Protein AF-A0A0F9A5J7-F1 (afdb_monomer_lite)

Radius of gyration: 27.57 Å; chains: 1; bounding box: 55×60×83 Å

Structure (mmCIF, N/CA/C/O backbone):
data_AF-A0A0F9A5J7-F1
#
_entry.id   AF-A0A0F9A5J7-F1
#
loop_
_atom_site.group_PDB
_atom_site.id
_atom_site.type_symbol
_atom_site.label_atom_id
_atom_site.label_alt_id
_atom_site.label_comp_id
_atom_site.label_asym_id
_atom_site.label_entity_id
_atom_site.label_seq_id
_atom_site.pdbx_PDB_ins_code
_atom_site.Cartn_x
_atom_site.Cartn_y
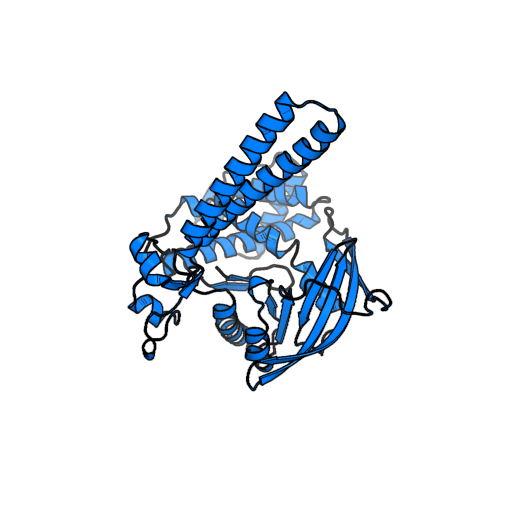_atom_site.Cartn_z
_atom_site.occupancy
_atom_site.B_iso_or_equiv
_atom_site.auth_seq_id
_atom_site.auth_comp_id
_atom_site.auth_asym_id
_atom_site.auth_atom_id
_atom_site.pdbx_PDB_model_num
ATOM 1 N N . TYR A 1 1 ? -6.140 -2.558 -7.320 1.00 68.31 1 TYR A N 1
ATOM 2 C CA . TYR A 1 1 ? -4.891 -2.925 -8.020 1.00 68.31 1 TYR A CA 1
ATOM 3 C C . TYR A 1 1 ? -3.805 -3.182 -7.013 1.00 68.31 1 TYR A C 1
ATOM 5 O O . TYR A 1 1 ? -3.732 -2.460 -6.021 1.00 68.31 1 TYR A O 1
ATOM 13 N N . PHE A 1 2 ? -2.961 -4.159 -7.308 1.00 75.31 2 PHE A N 1
ATOM 14 C CA . PHE A 1 2 ? -1.675 -4.328 -6.652 1.00 75.31 2 PHE A CA 1
ATOM 15 C C . PHE A 1 2 ? -0.592 -4.165 -7.705 1.00 75.31 2 PHE A C 1
ATOM 17 O O . PHE A 1 2 ? -0.598 -4.874 -8.706 1.00 75.31 2 PHE A O 1
ATOM 24 N N . PHE A 1 3 ? 0.292 -3.197 -7.479 1.00 78.38 3 PHE A N 1
ATOM 25 C CA . PHE A 1 3 ? 1.523 -3.038 -8.239 1.00 78.38 3 PHE A CA 1
ATOM 26 C C . PHE A 1 3 ? 2.662 -3.536 -7.367 1.00 78.38 3 PHE A C 1
ATOM 28 O O . PHE A 1 3 ? 2.851 -3.052 -6.247 1.00 78.38 3 PHE A O 1
ATOM 35 N N . VAL A 1 4 ? 3.402 -4.500 -7.888 1.00 84.62 4 VAL A N 1
ATOM 36 C CA . VAL A 1 4 ? 4.649 -4.972 -7.307 1.00 84.62 4 VAL A CA 1
ATOM 37 C C . VAL A 1 4 ? 5.762 -4.210 -7.990 1.00 84.62 4 VAL A C 1
ATOM 39 O O . VAL A 1 4 ? 5.764 -4.073 -9.213 1.00 84.62 4 VAL A O 1
ATOM 42 N N . HIS A 1 5 ? 6.695 -3.712 -7.193 1.00 83.75 5 HIS A N 1
ATOM 43 C CA . HIS A 1 5 ? 7.864 -3.025 -7.706 1.00 83.75 5 HIS A CA 1
ATOM 44 C C . HIS A 1 5 ? 9.117 -3.726 -7.220 1.00 83.75 5 HIS A C 1
ATOM 46 O O . HIS A 1 5 ? 9.119 -4.309 -6.135 1.00 83.75 5 HIS A O 1
ATOM 52 N N . ASP A 1 6 ? 10.178 -3.601 -7.998 1.00 84.50 6 ASP A N 1
ATOM 53 C CA . ASP A 1 6 ? 11.511 -3.966 -7.566 1.00 84.50 6 ASP A CA 1
ATOM 54 C C . ASP A 1 6 ? 12.064 -2.973 -6.519 1.00 84.50 6 ASP A C 1
ATOM 56 O O . ASP A 1 6 ? 11.418 -2.003 -6.092 1.00 84.50 6 ASP A O 1
ATOM 60 N N . ARG A 1 7 ? 13.320 -3.204 -6.128 1.00 78.56 7 ARG A N 1
ATOM 61 C CA . ARG A 1 7 ? 14.079 -2.362 -5.192 1.00 78.56 7 ARG A CA 1
ATOM 62 C C . ARG A 1 7 ? 14.285 -0.913 -5.657 1.00 78.56 7 ARG A C 1
ATOM 64 O O . ARG A 1 7 ? 14.515 -0.048 -4.816 1.00 78.56 7 ARG A O 1
ATOM 71 N N . ASN A 1 8 ? 14.201 -0.653 -6.960 1.00 75.12 8 ASN A N 1
ATOM 72 C CA . ASN A 1 8 ? 14.363 0.666 -7.571 1.00 75.12 8 ASN A CA 1
ATOM 73 C C . ASN A 1 8 ? 13.013 1.382 -7.750 1.00 75.12 8 ASN A C 1
ATOM 75 O O . ASN A 1 8 ? 12.951 2.499 -8.264 1.00 75.12 8 ASN A O 1
ATOM 79 N N . GLY A 1 9 ? 11.910 0.755 -7.326 1.00 74.75 9 GLY A N 1
ATOM 80 C CA . GLY A 1 9 ? 10.570 1.282 -7.544 1.00 74.75 9 GLY A CA 1
ATOM 81 C C . GLY A 1 9 ? 10.146 1.199 -9.009 1.00 74.75 9 GLY A C 1
ATOM 82 O O . GLY A 1 9 ? 9.300 1.991 -9.430 1.00 74.75 9 GLY A O 1
ATOM 83 N N . LEU A 1 10 ? 10.750 0.310 -9.805 1.00 77.06 10 LEU A N 1
ATOM 84 C CA . LEU A 1 10 ? 10.249 -0.062 -11.120 1.00 77.06 10 LEU A CA 1
ATOM 85 C C . LEU A 1 10 ? 9.151 -1.105 -10.939 1.00 77.06 10 LEU A C 1
ATOM 87 O O . LEU A 1 10 ? 9.351 -2.097 -10.244 1.00 77.06 10 LEU A O 1
ATOM 91 N N . PRO A 1 11 ? 7.975 -0.889 -11.526 1.00 78.56 11 PRO A N 1
ATOM 92 C CA . PRO A 1 11 ? 6.890 -1.844 -11.435 1.00 78.56 11 PRO A CA 1
ATOM 93 C C . PRO A 1 11 ? 7.253 -3.081 -12.252 1.00 78.56 11 PRO A C 1
ATOM 95 O O . PRO A 1 11 ? 7.592 -2.932 -13.413 1.00 78.56 11 PRO A O 1
ATOM 98 N N . VAL A 1 12 ? 7.180 -4.271 -11.663 1.00 82.12 12 VAL A N 1
ATOM 99 C CA . VAL A 1 12 ? 7.553 -5.547 -12.309 1.00 82.12 12 VAL A CA 1
ATOM 100 C C . VAL A 1 12 ? 6.363 -6.473 -12.518 1.00 82.12 12 VAL A C 1
ATOM 102 O O . VAL A 1 12 ? 6.410 -7.390 -13.329 1.00 82.12 12 VAL A O 1
ATOM 105 N N . TYR A 1 13 ? 5.277 -6.238 -11.785 1.00 84.06 13 TYR A N 1
ATOM 106 C CA . TYR A 1 13 ? 4.059 -7.021 -11.900 1.00 84.06 13 TYR A CA 1
ATOM 107 C C . TYR A 1 13 ? 2.859 -6.183 -11.466 1.00 84.06 13 TYR A C 1
ATOM 109 O O . TYR A 1 13 ? 2.943 -5.374 -10.536 1.00 84.06 13 TYR A O 1
ATOM 117 N N . ALA A 1 14 ? 1.724 -6.385 -12.125 1.00 80.06 14 ALA A N 1
ATOM 118 C CA . ALA A 1 14 ? 0.469 -5.745 -11.773 1.00 80.06 14 ALA A CA 1
ATOM 119 C C . ALA A 1 14 ? -0.663 -6.769 -11.808 1.00 80.06 14 ALA A C 1
ATOM 121 O O . ALA A 1 14 ? -0.772 -7.562 -12.739 1.00 80.06 14 ALA A O 1
ATOM 122 N N . THR A 1 15 ? -1.533 -6.722 -10.802 1.00 79.69 15 THR A N 1
ATOM 123 C CA . THR A 1 15 ? -2.778 -7.492 -10.802 1.00 79.69 15 THR A CA 1
ATOM 124 C C . THR A 1 15 ? -3.967 -6.616 -10.440 1.00 79.69 15 THR A C 1
ATOM 126 O O . THR A 1 15 ? -3.881 -5.659 -9.649 1.00 79.69 15 THR A O 1
ATOM 129 N N . ILE A 1 16 ? -5.103 -6.937 -11.051 1.00 78.38 16 ILE A N 1
ATOM 130 C CA . ILE A 1 16 ? -6.363 -6.268 -10.775 1.00 78.38 16 ILE A CA 1
ATOM 131 C C . ILE A 1 16 ? -6.859 -6.736 -9.414 1.00 78.38 16 ILE A C 1
ATOM 133 O O . ILE A 1 16 ? -6.780 -7.899 -9.040 1.00 78.38 16 ILE A O 1
ATOM 137 N N . SER A 1 17 ? -7.353 -5.773 -8.648 1.00 81.12 17 SER A N 1
ATOM 138 C CA . SER A 1 17 ? -8.128 -6.066 -7.457 1.00 81.12 17 SER A CA 1
ATOM 139 C C . SER A 1 17 ? -9.352 -5.184 -7.522 1.00 81.12 17 SER A C 1
ATOM 141 O O . SER A 1 17 ? -9.220 -3.954 -7.503 1.00 81.12 17 SER A O 1
ATOM 143 N N . ASP A 1 18 ? -10.512 -5.828 -7.594 1.00 80.12 18 ASP A N 1
ATOM 144 C CA . ASP A 1 18 ? -11.827 -5.186 -7.640 1.00 80.12 18 ASP A CA 1
ATOM 145 C C . ASP A 1 18 ? -12.271 -4.646 -6.273 1.00 80.12 18 ASP A C 1
ATOM 147 O O . ASP A 1 18 ? -13.401 -4.199 -6.106 1.00 80.12 18 ASP A O 1
ATOM 151 N N . GLY A 1 19 ? -11.394 -4.709 -5.265 1.00 82.94 19 GLY A N 1
ATOM 152 C CA . GLY A 1 19 ? -11.686 -4.269 -3.902 1.00 82.94 19 GLY A CA 1
ATOM 153 C C . GLY A 1 19 ? -12.618 -5.201 -3.123 1.00 82.94 19 GLY A C 1
ATOM 154 O O . GLY A 1 19 ? -12.962 -4.872 -1.991 1.00 82.94 19 GLY A O 1
ATOM 155 N N . TYR A 1 20 ? -12.995 -6.351 -3.696 1.00 88.56 20 TYR A N 1
ATOM 156 C CA . TYR A 1 20 ? -13.869 -7.334 -3.050 1.00 88.56 20 TYR A CA 1
ATOM 157 C C . TYR A 1 20 ? -13.200 -7.978 -1.824 1.00 88.56 20 TYR A C 1
ATOM 159 O O . TYR A 1 20 ? -13.752 -7.973 -0.730 1.00 88.56 20 TYR A O 1
ATOM 167 N N . ARG A 1 21 ? -11.960 -8.464 -1.980 1.00 87.38 21 ARG A N 1
ATOM 168 C CA . ARG A 1 21 ? -11.111 -8.959 -0.881 1.00 87.38 21 ARG A CA 1
ATOM 169 C C . ARG A 1 21 ? -10.053 -7.927 -0.471 1.00 87.38 21 ARG A C 1
ATOM 171 O O . ARG A 1 21 ? -9.672 -7.046 -1.242 1.00 87.38 21 ARG A O 1
ATOM 178 N N . LYS A 1 22 ? -9.537 -8.063 0.755 1.00 85.44 22 LYS A N 1
ATOM 179 C CA . LYS A 1 22 ? -8.389 -7.283 1.261 1.00 85.44 22 LYS A CA 1
ATOM 180 C C . LYS A 1 22 ? -7.085 -7.738 0.599 1.00 85.44 22 LYS A C 1
ATOM 182 O O . LYS A 1 22 ? -6.997 -8.865 0.131 1.00 85.44 22 LYS A O 1
ATOM 187 N N . SER A 1 23 ? -6.046 -6.901 0.649 1.00 83.12 23 SER A N 1
ATOM 188 C CA . SER A 1 23 ? -4.741 -7.172 0.019 1.00 83.12 23 SER A CA 1
ATOM 189 C C . SER A 1 23 ? -4.124 -8.518 0.378 1.00 83.12 23 SER A C 1
ATOM 191 O O . SER A 1 23 ? -3.549 -9.157 -0.489 1.00 83.12 23 SER A O 1
ATOM 193 N N . LYS A 1 24 ? -4.302 -8.971 1.621 1.00 86.81 24 LYS A N 1
ATOM 194 C CA . LYS A 1 24 ? -3.791 -10.255 2.122 1.00 86.81 24 LYS A CA 1
ATOM 195 C C . LYS A 1 24 ? -4.194 -11.452 1.260 1.00 86.81 24 LYS A C 1
ATOM 197 O O . LYS A 1 24 ? -3.364 -12.304 1.002 1.00 86.81 24 LYS A O 1
ATOM 202 N N . HIS A 1 25 ? -5.422 -11.449 0.743 1.00 85.56 25 HIS A N 1
ATOM 203 C CA . HIS A 1 25 ? -5.910 -12.497 -0.156 1.00 85.56 25 HIS A CA 1
ATOM 204 C C . HIS A 1 25 ? -5.083 -12.598 -1.446 1.00 85.56 25 HIS A C 1
ATOM 206 O O . HIS A 1 25 ? -4.868 -13.684 -1.963 1.00 85.56 25 HIS A O 1
ATOM 212 N N . TYR A 1 26 ? -4.599 -11.464 -1.955 1.00 87.44 26 TYR A N 1
ATOM 213 C CA . TYR A 1 26 ? -3.859 -11.418 -3.212 1.00 87.44 26 TYR A CA 1
ATOM 214 C C . TYR A 1 26 ? -2.360 -11.657 -3.027 1.00 87.44 26 TYR A C 1
ATOM 216 O O . TYR A 1 26 ? -1.703 -12.000 -3.998 1.00 87.44 26 TYR A O 1
ATOM 224 N N . ILE A 1 27 ? -1.808 -11.473 -1.822 1.00 90.56 27 ILE A N 1
ATOM 225 C CA . ILE A 1 27 ? -0.361 -11.603 -1.577 1.00 90.56 27 ILE A CA 1
ATOM 226 C C . ILE A 1 27 ? 0.131 -13.010 -1.935 1.00 90.56 27 ILE A C 1
ATOM 228 O O . ILE A 1 27 ? 1.123 -13.132 -2.637 1.00 90.56 27 ILE A O 1
ATOM 232 N N . GLU A 1 28 ? -0.582 -14.063 -1.539 1.00 89.31 28 GLU A N 1
ATOM 233 C CA . GLU A 1 28 ? -0.163 -15.438 -1.846 1.00 89.31 28 GLU A CA 1
ATOM 234 C C . GLU A 1 28 ? -0.252 -15.784 -3.339 1.00 89.31 28 GLU A C 1
ATOM 236 O O . GLU A 1 28 ? 0.597 -16.507 -3.859 1.00 89.31 28 GLU A O 1
ATOM 241 N N . ASP A 1 29 ? -1.271 -15.279 -4.044 1.00 89.06 29 ASP A N 1
ATOM 242 C CA . ASP A 1 29 ? -1.383 -15.434 -5.501 1.00 89.06 29 ASP A CA 1
ATOM 243 C C . ASP A 1 29 ? -0.258 -14.679 -6.224 1.00 89.06 29 ASP A C 1
ATOM 245 O O . ASP A 1 29 ? 0.369 -15.205 -7.144 1.00 89.06 29 ASP A O 1
ATOM 249 N N . VAL A 1 30 ? 0.034 -13.459 -5.766 1.00 91.00 30 VAL A N 1
ATOM 250 C CA . VAL A 1 30 ? 1.128 -12.635 -6.282 1.00 91.00 30 VAL A CA 1
ATOM 251 C C . VAL A 1 30 ? 2.476 -13.322 -6.053 1.00 91.00 30 VAL A C 1
ATOM 253 O O . VAL A 1 30 ? 3.208 -13.477 -7.025 1.00 91.00 30 VAL A O 1
ATOM 256 N N . ASP A 1 31 ? 2.778 -13.808 -4.845 1.00 92.62 31 ASP A N 1
ATOM 257 C CA . ASP A 1 31 ? 4.012 -14.554 -4.541 1.00 92.62 31 ASP A CA 1
ATOM 258 C C . ASP A 1 31 ? 4.184 -15.756 -5.475 1.00 92.62 31 ASP A C 1
ATOM 260 O O . ASP A 1 31 ? 5.229 -15.917 -6.104 1.00 92.62 31 ASP A O 1
ATOM 264 N N . LYS A 1 32 ? 3.144 -16.588 -5.632 1.00 91.62 32 LYS A N 1
ATOM 265 C CA . LYS A 1 32 ? 3.199 -17.763 -6.518 1.00 91.62 32 LYS A CA 1
ATOM 266 C C . LYS A 1 32 ? 3.570 -17.374 -7.949 1.00 91.62 32 LYS A C 1
ATOM 268 O O . LYS A 1 32 ? 4.416 -18.030 -8.557 1.00 91.62 32 LYS A O 1
ATOM 273 N N . LYS A 1 33 ? 2.965 -16.305 -8.473 1.00 92.06 33 LYS A N 1
ATOM 274 C CA . LYS A 1 33 ? 3.231 -15.809 -9.829 1.00 92.06 33 LYS A CA 1
ATOM 275 C C . LYS A 1 33 ? 4.618 -15.192 -9.951 1.00 92.06 33 LYS A C 1
ATOM 277 O O . LYS A 1 33 ? 5.316 -15.494 -10.911 1.00 92.06 33 LYS A O 1
ATOM 282 N N . LEU A 1 34 ? 5.049 -14.391 -8.979 1.00 92.56 34 LEU A N 1
ATOM 283 C CA . LEU A 1 34 ? 6.397 -13.820 -8.964 1.00 92.56 34 LEU A CA 1
ATOM 284 C C . LEU A 1 34 ? 7.457 -14.919 -8.895 1.00 92.56 34 LEU A C 1
ATOM 286 O O . LEU A 1 34 ? 8.421 -14.884 -9.652 1.00 92.56 34 LEU A O 1
ATOM 290 N N . ARG A 1 35 ? 7.265 -15.935 -8.051 1.00 93.81 35 ARG A N 1
ATOM 291 C CA . ARG A 1 35 ? 8.192 -17.065 -7.960 1.00 93.81 35 ARG A CA 1
ATOM 292 C C . ARG A 1 35 ? 8.297 -17.847 -9.261 1.00 93.81 35 ARG A C 1
ATOM 294 O O . ARG A 1 35 ? 9.398 -18.245 -9.626 1.00 93.81 35 ARG A O 1
ATOM 301 N N . TYR A 1 36 ? 7.179 -18.028 -9.961 1.00 93.38 36 TYR A N 1
ATOM 302 C CA . TYR A 1 36 ? 7.171 -18.619 -11.297 1.00 93.38 36 TYR A CA 1
ATOM 303 C C . TYR A 1 36 ? 7.943 -17.754 -12.304 1.00 93.38 36 TYR A C 1
ATOM 305 O O . TYR A 1 36 ? 8.837 -18.263 -12.971 1.00 93.38 36 TYR A O 1
ATOM 313 N N . ILE A 1 37 ? 7.661 -16.446 -12.356 1.00 90.94 37 ILE A N 1
ATOM 314 C CA . ILE A 1 37 ? 8.320 -15.495 -13.268 1.00 90.94 37 ILE A CA 1
ATOM 315 C C . ILE A 1 37 ? 9.837 -15.456 -13.043 1.00 90.94 37 ILE A C 1
ATOM 317 O O . ILE A 1 37 ? 10.601 -15.470 -14.002 1.00 90.94 37 ILE A O 1
ATOM 321 N N . TYR A 1 38 ? 10.278 -15.415 -11.784 1.00 91.62 38 TYR A N 1
ATOM 322 C CA . TYR A 1 38 ? 11.696 -15.327 -11.430 1.00 91.62 38 TYR A CA 1
ATOM 323 C C . TYR A 1 38 ? 12.393 -16.690 -11.299 1.00 91.62 38 TYR A C 1
ATOM 325 O O . TYR A 1 38 ? 13.589 -16.728 -11.025 1.00 91.62 38 TYR A O 1
ATOM 333 N N . GLY A 1 39 ? 11.676 -17.807 -11.459 1.00 94.38 39 GLY A N 1
ATOM 334 C CA . GLY A 1 39 ? 12.248 -19.153 -11.349 1.00 94.38 39 GLY A CA 1
ATOM 335 C C . GLY A 1 39 ? 12.795 -19.499 -9.957 1.00 94.38 39 GLY A C 1
ATOM 336 O O . GLY A 1 39 ? 13.741 -20.276 -9.841 1.00 94.38 39 GLY A O 1
ATOM 337 N N . VAL A 1 40 ? 12.231 -18.929 -8.886 1.00 94.88 40 VAL A N 1
ATOM 338 C CA . VAL A 1 40 ? 12.731 -19.117 -7.511 1.00 94.88 40 VAL A CA 1
ATOM 339 C C . VAL A 1 40 ? 11.829 -20.019 -6.664 1.00 94.88 40 VAL A C 1
ATOM 341 O O . VAL A 1 40 ? 10.612 -20.110 -6.844 1.00 94.88 40 VAL A O 1
ATOM 344 N N . LYS A 1 41 ? 12.433 -20.688 -5.678 1.00 94.50 41 LYS A N 1
ATOM 345 C CA . LYS A 1 41 ? 11.716 -21.536 -4.713 1.00 94.50 41 LYS A CA 1
ATOM 346 C C . LYS A 1 41 ? 10.971 -20.693 -3.664 1.00 94.50 41 LYS A C 1
ATOM 348 O O . LYS A 1 41 ? 11.113 -19.471 -3.599 1.00 94.50 41 LYS A O 1
ATOM 353 N N . LYS A 1 42 ? 10.158 -21.357 -2.828 1.00 93.31 42 LYS A N 1
ATOM 354 C CA . LYS A 1 42 ? 9.521 -20.744 -1.644 1.00 93.31 42 LYS A CA 1
ATOM 355 C C . LYS A 1 42 ? 10.562 -19.984 -0.820 1.00 93.31 42 LYS A C 1
ATOM 357 O O . LYS A 1 42 ? 11.695 -20.447 -0.707 1.00 93.31 42 LYS A O 1
ATOM 362 N N . LYS A 1 43 ? 10.178 -18.828 -0.271 1.00 93.75 43 LYS A N 1
ATOM 363 C CA . LYS A 1 43 ? 11.079 -17.903 0.448 1.00 93.75 43 LYS A CA 1
ATOM 364 C C . LYS A 1 43 ? 12.280 -17.369 -0.359 1.00 93.75 43 LYS A C 1
ATOM 366 O O . LYS A 1 43 ? 13.149 -16.719 0.216 1.00 93.75 43 LYS A O 1
ATOM 371 N N . 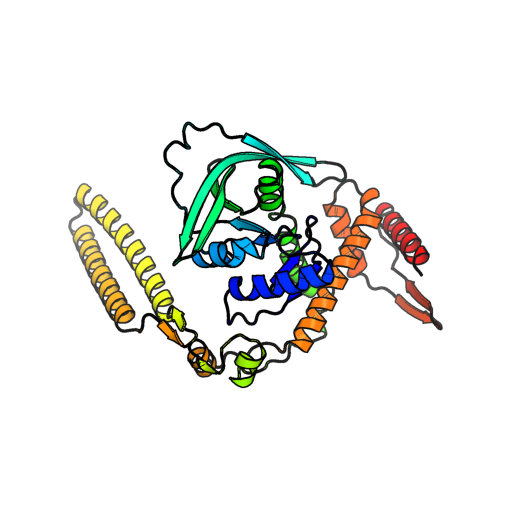GLY A 1 44 ? 12.326 -17.593 -1.675 1.00 93.00 44 GLY A N 1
ATOM 372 C CA . GLY A 1 44 ? 13.386 -17.075 -2.545 1.00 93.00 44 GLY A CA 1
ATOM 373 C C . GLY A 1 44 ? 13.310 -15.563 -2.782 1.00 93.00 44 GLY A C 1
ATOM 374 O O . GLY A 1 44 ? 14.329 -14.941 -3.062 1.00 93.00 44 GLY A O 1
ATOM 375 N N . LEU A 1 45 ? 12.126 -14.963 -2.627 1.00 94.19 45 LEU A N 1
ATOM 376 C CA . LEU A 1 45 ? 11.902 -13.519 -2.736 1.00 94.19 45 LEU A CA 1
ATOM 377 C C . LEU A 1 45 ? 11.670 -12.917 -1.350 1.00 94.19 45 LEU A C 1
ATOM 379 O O . LEU A 1 45 ? 10.963 -13.510 -0.541 1.00 94.19 45 LEU A O 1
ATOM 383 N N . LEU A 1 46 ? 12.241 -11.736 -1.091 1.00 94.56 46 LEU A N 1
ATOM 384 C CA . LEU A 1 46 ? 11.878 -10.912 0.063 1.00 94.56 46 LEU A CA 1
ATOM 385 C C . LEU A 1 46 ? 10.762 -9.951 -0.346 1.00 94.56 46 LEU A C 1
ATOM 387 O O . LEU A 1 46 ? 10.998 -8.977 -1.064 1.00 94.56 46 LEU A O 1
ATOM 391 N N . GLU A 1 47 ? 9.553 -10.209 0.132 1.00 93.62 47 GLU A N 1
ATOM 392 C CA . GLU A 1 47 ? 8.393 -9.384 -0.180 1.00 93.62 47 GLU A CA 1
ATOM 393 C C . GLU A 1 47 ? 8.156 -8.291 0.871 1.00 93.62 47 GLU A C 1
ATOM 395 O O . GLU A 1 47 ? 8.203 -8.526 2.079 1.00 93.62 47 GLU A O 1
ATOM 400 N N . VAL A 1 48 ? 7.887 -7.065 0.413 1.00 91.44 48 VAL A N 1
ATOM 401 C CA . VAL A 1 48 ? 7.733 -5.885 1.279 1.00 91.44 48 VAL A CA 1
ATOM 402 C C . VAL A 1 48 ? 6.301 -5.358 1.210 1.00 91.44 48 VAL A C 1
ATOM 404 O O . VAL A 1 48 ? 5.889 -4.797 0.191 1.00 91.44 48 VAL A O 1
ATOM 407 N N . PHE A 1 49 ? 5.538 -5.454 2.304 1.00 87.88 49 PHE A N 1
ATOM 408 C CA . PHE A 1 49 ? 4.123 -5.042 2.328 1.00 87.88 49 PHE A CA 1
ATOM 409 C C . PHE A 1 49 ? 3.840 -3.857 3.257 1.00 87.88 49 PHE A C 1
ATOM 411 O O . PHE A 1 49 ? 4.551 -3.585 4.223 1.00 87.88 49 PHE A O 1
ATOM 418 N N . ASP A 1 50 ? 2.757 -3.122 2.969 1.00 87.00 50 ASP A N 1
ATOM 419 C CA . ASP A 1 50 ? 2.269 -2.067 3.873 1.00 87.00 50 ASP A CA 1
ATOM 420 C C . ASP A 1 50 ? 1.415 -2.648 5.010 1.00 87.00 50 ASP A C 1
ATOM 422 O O . ASP A 1 50 ? 1.067 -3.827 4.990 1.00 87.00 50 ASP A O 1
ATOM 426 N N . ARG A 1 51 ? 0.966 -1.795 5.938 1.00 86.31 51 ARG A N 1
ATOM 427 C CA . ARG A 1 51 ? 0.041 -2.135 7.033 1.00 86.31 51 ARG A CA 1
ATOM 428 C C . ARG A 1 51 ? -1.208 -2.885 6.568 1.00 86.31 51 ARG A C 1
ATOM 430 O O . ARG A 1 51 ? -1.772 -3.657 7.333 1.00 86.31 51 ARG A O 1
ATOM 437 N N . GLY A 1 52 ? -1.655 -2.675 5.327 1.00 85.19 52 GLY A N 1
ATOM 438 C CA . GLY A 1 52 ? -2.780 -3.417 4.746 1.00 85.19 52 GLY A CA 1
ATOM 439 C C . GLY A 1 52 ? -2.518 -4.922 4.585 1.00 85.19 52 GLY A C 1
ATOM 440 O O . GLY A 1 52 ? -3.453 -5.715 4.678 1.00 85.19 52 GLY A O 1
ATOM 441 N N . GLY A 1 53 ? -1.256 -5.316 4.386 1.00 87.19 53 GLY A N 1
ATOM 442 C CA . GLY A 1 53 ? -0.811 -6.710 4.316 1.00 87.19 53 GLY A CA 1
ATOM 443 C C . GLY A 1 53 ? -0.671 -7.387 5.681 1.00 87.19 53 GLY A C 1
ATOM 444 O O . GLY A 1 53 ? -0.476 -8.593 5.734 1.00 87.19 53 GLY A O 1
ATOM 445 N N . TYR A 1 54 ? -0.807 -6.651 6.786 1.00 92.50 54 TYR A N 1
ATOM 446 C CA . TYR A 1 54 ? -0.573 -7.190 8.120 1.00 92.50 54 TYR A CA 1
ATOM 447 C C . TYR A 1 54 ? -1.843 -7.751 8.783 1.00 92.50 54 TYR A C 1
ATOM 449 O O . TYR A 1 54 ? -2.911 -7.131 8.823 1.00 92.50 54 TYR A O 1
ATOM 457 N N . SER A 1 55 ? -1.707 -8.934 9.376 1.00 92.19 55 SER A N 1
ATOM 458 C CA . SER A 1 55 ? -2.456 -9.377 10.557 1.00 92.19 55 SER A CA 1
ATOM 459 C C . SER A 1 55 ? -1.728 -10.554 11.178 1.00 92.19 55 SER A C 1
ATOM 461 O O . SER A 1 55 ? -1.244 -11.387 10.420 1.00 92.19 55 SER A O 1
ATOM 463 N N . LYS A 1 56 ? -1.747 -10.675 12.511 1.00 93.31 56 LYS A N 1
ATOM 464 C CA . LYS A 1 56 ? -1.097 -11.782 13.231 1.00 93.31 56 LYS A CA 1
ATOM 465 C C . LYS A 1 56 ? -1.383 -13.153 12.594 1.00 93.31 56 LYS A C 1
ATOM 467 O O . LYS A 1 56 ? -0.436 -13.826 12.219 1.00 93.31 56 LYS A O 1
ATOM 472 N N . LYS A 1 57 ? -2.666 -13.493 12.381 1.00 94.12 57 LYS A N 1
ATOM 473 C CA . LYS A 1 57 ? -3.099 -14.747 11.728 1.00 94.12 57 LYS A CA 1
ATOM 474 C C . LYS A 1 57 ? -2.434 -14.960 10.365 1.00 94.12 57 LYS A C 1
ATOM 476 O O . LYS A 1 57 ? -1.666 -15.894 10.207 1.00 94.12 57 LYS A O 1
ATOM 481 N N . PHE A 1 58 ? -2.625 -14.019 9.446 1.00 93.69 58 PHE A N 1
ATOM 482 C CA . PHE A 1 58 ? -2.040 -14.093 8.104 1.00 93.69 58 PHE A CA 1
ATOM 483 C C . PHE A 1 58 ? -0.510 -14.232 8.096 1.00 93.69 58 PHE A C 1
ATOM 485 O O . PHE A 1 58 ? 0.025 -15.048 7.361 1.00 93.69 58 PHE A O 1
ATOM 492 N N . CYS A 1 59 ? 0.206 -13.461 8.922 1.00 95.00 59 CYS A N 1
ATOM 493 C CA . CYS A 1 59 ? 1.668 -13.529 8.989 1.00 95.00 59 CYS A CA 1
ATOM 494 C C . CYS A 1 59 ? 2.168 -14.901 9.470 1.00 95.00 59 CYS A C 1
ATOM 496 O O . CYS A 1 59 ? 3.185 -15.377 8.974 1.00 95.00 59 CYS A O 1
ATOM 498 N N . VAL A 1 60 ? 1.453 -15.526 10.412 1.00 95.56 60 VAL A N 1
ATOM 499 C CA . VAL A 1 60 ? 1.725 -16.895 10.878 1.00 95.56 60 VAL A CA 1
ATOM 500 C C . VAL A 1 60 ? 1.388 -17.916 9.785 1.00 95.56 60 VAL A C 1
ATOM 502 O O . VAL A 1 60 ? 2.169 -18.825 9.532 1.00 95.56 60 VAL A O 1
ATOM 505 N N . GLU A 1 61 ? 0.277 -17.753 9.066 1.00 94.56 61 GLU A N 1
ATOM 506 C CA . GLU A 1 61 ? -0.110 -18.652 7.968 1.00 94.56 61 GLU A CA 1
ATOM 507 C C . GLU A 1 61 ? 0.953 -18.694 6.859 1.00 94.56 61 GLU A C 1
ATOM 509 O O . GLU A 1 61 ? 1.409 -19.777 6.489 1.00 94.56 61 GLU A O 1
ATOM 514 N N . ILE A 1 62 ? 1.429 -17.532 6.400 1.00 94.69 62 ILE A N 1
ATOM 515 C CA . ILE A 1 62 ? 2.394 -17.440 5.290 1.00 94.69 62 ILE A CA 1
ATOM 516 C C . ILE A 1 62 ? 3.860 -17.637 5.704 1.00 94.69 62 ILE A C 1
ATOM 518 O O . ILE A 1 62 ? 4.741 -17.602 4.843 1.00 94.69 62 ILE A O 1
ATOM 522 N N . SER A 1 63 ? 4.147 -17.826 6.999 1.00 94.88 63 SER A N 1
ATOM 523 C CA . SER A 1 63 ? 5.513 -17.823 7.551 1.00 94.88 63 SER A CA 1
ATOM 524 C C . SER A 1 63 ? 6.458 -18.821 6.886 1.00 94.88 63 SER A C 1
ATOM 526 O O . SER A 1 63 ? 7.667 -18.596 6.892 1.00 94.88 63 SER A O 1
ATOM 528 N N . ASP A 1 64 ? 5.923 -19.906 6.321 1.00 93.38 64 ASP A N 1
ATOM 529 C CA . ASP A 1 64 ? 6.688 -21.020 5.748 1.00 93.38 64 ASP A CA 1
ATOM 530 C C . ASP A 1 64 ? 6.762 -20.966 4.222 1.00 93.38 64 ASP A C 1
ATOM 532 O O . ASP A 1 64 ? 7.652 -21.566 3.620 1.00 93.38 64 ASP A O 1
ATOM 536 N N . SER A 1 65 ? 5.859 -20.223 3.583 1.00 93.50 65 SER A N 1
ATOM 537 C CA . SER A 1 65 ? 5.781 -20.103 2.127 1.00 93.50 65 SER A CA 1
ATOM 538 C C . SER A 1 65 ? 6.472 -18.845 1.606 1.00 93.50 65 SER A C 1
ATOM 540 O O . SER A 1 65 ? 7.191 -18.922 0.606 1.00 93.50 65 SER A O 1
ATOM 542 N N . ILE A 1 66 ? 6.296 -17.718 2.297 1.00 96.00 66 ILE A N 1
ATOM 543 C CA . ILE A 1 66 ? 6.708 -16.390 1.838 1.00 96.00 66 ILE A CA 1
ATOM 544 C C . ILE A 1 66 ? 7.741 -15.825 2.808 1.00 96.00 66 ILE A C 1
ATOM 546 O O . ILE A 1 66 ? 7.551 -15.866 4.022 1.00 96.00 66 ILE A O 1
ATOM 550 N N . ARG A 1 67 ? 8.837 -15.275 2.284 1.00 96.75 67 ARG A N 1
ATOM 551 C CA . ARG A 1 67 ? 9.789 -14.477 3.065 1.00 96.75 67 ARG A CA 1
ATOM 552 C C . ARG A 1 67 ? 9.383 -13.015 2.928 1.00 96.75 67 ARG A C 1
ATOM 554 O O . ARG A 1 67 ? 9.254 -12.519 1.813 1.00 96.75 67 ARG A O 1
ATOM 561 N N . PHE A 1 68 ? 9.151 -12.329 4.040 1.00 96.00 68 PHE A N 1
ATOM 562 C CA . PHE A 1 68 ? 8.558 -11.000 4.012 1.00 96.00 68 PHE A CA 1
ATOM 563 C C . PHE A 1 68 ? 9.037 -10.071 5.121 1.00 96.00 68 PHE A C 1
ATOM 565 O O . PHE A 1 68 ? 9.490 -10.498 6.182 1.00 96.00 68 PHE A O 1
ATOM 572 N N . ILE A 1 69 ? 8.803 -8.781 4.887 1.00 95.50 69 ILE A N 1
ATOM 573 C CA . ILE A 1 69 ? 8.843 -7.718 5.885 1.00 95.50 69 ILE A CA 1
ATOM 574 C C . ILE A 1 69 ? 7.642 -6.777 5.699 1.00 95.50 69 ILE A C 1
ATOM 576 O O . ILE A 1 69 ? 7.269 -6.415 4.581 1.00 95.50 69 ILE A O 1
ATOM 580 N N . CYS A 1 70 ? 6.977 -6.393 6.790 1.00 94.12 70 CYS A N 1
ATOM 581 C CA . CYS A 1 70 ? 5.781 -5.552 6.711 1.00 94.12 70 CYS A CA 1
ATOM 582 C C . CYS A 1 70 ? 5.592 -4.625 7.913 1.00 94.12 70 CYS A C 1
ATOM 584 O O . CYS A 1 70 ? 6.024 -4.911 9.030 1.00 94.12 70 CYS A O 1
ATOM 586 N N . TRP A 1 71 ? 4.898 -3.505 7.696 1.00 92.81 71 TRP A N 1
ATOM 587 C CA . TRP A 1 71 ? 4.492 -2.618 8.788 1.00 92.81 71 TRP A CA 1
ATOM 588 C C . TRP A 1 71 ? 3.412 -3.270 9.650 1.00 92.81 71 TRP A C 1
ATOM 590 O O . TRP A 1 71 ? 2.390 -3.728 9.138 1.00 92.81 71 TRP A O 1
ATOM 600 N N . ARG A 1 72 ? 3.575 -3.205 10.971 1.00 91.88 72 ARG A N 1
ATOM 601 C CA . ARG A 1 72 ? 2.570 -3.683 11.924 1.00 91.88 72 ARG A CA 1
ATOM 602 C C . ARG A 1 72 ? 1.532 -2.609 12.234 1.00 91.88 72 ARG A C 1
ATOM 604 O O . ARG A 1 72 ? 1.826 -1.412 12.249 1.00 91.88 72 ARG A O 1
ATOM 611 N N . SER A 1 73 ? 0.298 -3.041 12.494 1.00 87.94 73 SER A N 1
ATOM 612 C CA . SER A 1 73 ? -0.819 -2.148 12.846 1.00 87.94 73 SER A CA 1
ATOM 613 C C . SER A 1 73 ? -1.381 -2.362 14.254 1.00 87.94 73 SER A C 1
ATOM 615 O O . SER A 1 73 ? -2.207 -1.571 14.706 1.00 87.94 73 SER A O 1
ATOM 617 N N . ASP A 1 74 ? -0.990 -3.445 14.920 1.00 87.56 74 ASP A N 1
ATOM 618 C CA . ASP A 1 74 ? -1.462 -3.863 16.243 1.00 87.56 74 ASP A CA 1
ATOM 619 C C . ASP A 1 74 ? -0.608 -3.297 17.390 1.00 87.56 74 ASP A C 1
ATOM 621 O O . ASP A 1 74 ? -1.130 -2.999 18.462 1.00 87.56 74 ASP A O 1
ATOM 625 N N . ALA A 1 75 ? 0.686 -3.083 17.155 1.00 82.25 75 ALA A N 1
ATOM 626 C CA . ALA A 1 75 ? 1.611 -2.543 18.140 1.00 82.25 75 ALA A CA 1
ATOM 627 C C . ALA A 1 75 ? 1.513 -1.005 18.215 1.00 82.25 75 ALA A C 1
ATOM 629 O O . ALA A 1 75 ? 2.000 -0.282 17.347 1.00 82.25 75 ALA A O 1
ATOM 630 N N . ARG A 1 76 ? 0.835 -0.492 19.251 1.00 75.19 76 ARG A N 1
ATOM 631 C CA . ARG A 1 76 ? 0.689 0.959 19.508 1.00 75.19 76 ARG A CA 1
ATOM 632 C C . ARG A 1 76 ? 1.613 1.493 20.594 1.00 75.19 76 ARG A C 1
ATOM 634 O O . ARG A 1 76 ? 1.865 2.694 20.623 1.00 75.19 76 ARG A O 1
ATOM 641 N N . SER A 1 77 ? 2.087 0.610 21.461 1.00 82.31 77 SER A N 1
ATOM 642 C CA . SER A 1 77 ? 2.951 0.943 22.585 1.00 82.31 77 SER A CA 1
ATOM 643 C C . SER A 1 77 ? 4.313 0.312 22.377 1.00 82.31 77 SER A C 1
ATOM 645 O O . SER A 1 77 ? 4.410 -0.811 21.883 1.00 82.31 77 SER A O 1
ATOM 647 N N . LEU A 1 78 ? 5.342 1.049 22.772 1.00 82.88 78 LEU A N 1
ATOM 648 C CA . LEU A 1 78 ? 6.710 0.570 22.791 1.00 82.88 78 LEU A CA 1
ATOM 649 C C . LEU A 1 78 ? 6.846 -0.647 23.728 1.00 82.88 78 LEU A C 1
ATOM 651 O O . LEU A 1 78 ? 6.174 -0.692 24.764 1.00 82.88 78 LEU A O 1
ATOM 655 N N . PRO A 1 79 ? 7.688 -1.640 23.390 1.00 82.88 79 PRO A N 1
ATOM 656 C CA . PRO A 1 79 ? 8.006 -2.728 24.301 1.00 82.88 79 PRO A CA 1
ATOM 657 C C . PRO A 1 79 ? 8.607 -2.186 25.600 1.00 82.88 79 PRO A C 1
ATOM 659 O O . PRO A 1 79 ? 9.385 -1.231 25.581 1.00 82.88 79 PRO A O 1
ATOM 662 N N . LYS A 1 80 ? 8.272 -2.810 26.735 1.00 79.25 80 LYS A N 1
ATOM 663 C CA . LYS A 1 80 ? 8.888 -2.465 28.024 1.00 79.25 80 LYS A CA 1
ATOM 664 C C . LYS A 1 80 ? 10.413 -2.591 27.913 1.00 79.25 80 LYS A C 1
ATOM 666 O O . LYS A 1 80 ? 10.897 -3.591 27.393 1.00 79.25 80 LYS A O 1
ATOM 671 N N . GLY A 1 81 ? 11.140 -1.585 28.396 1.00 72.75 81 GLY A N 1
ATOM 672 C CA . GLY A 1 81 ? 12.607 -1.563 28.398 1.00 72.75 81 GLY A CA 1
ATOM 673 C C . GLY A 1 81 ? 13.265 -1.021 27.124 1.00 72.75 81 GLY A C 1
ATOM 674 O O . GLY A 1 81 ? 14.457 -0.744 27.159 1.00 72.75 81 GLY A O 1
ATOM 675 N N . ILE A 1 82 ? 12.521 -0.778 26.034 1.00 81.38 82 ILE A N 1
ATOM 676 C CA . ILE A 1 82 ? 13.110 -0.231 24.793 1.00 81.38 82 ILE A CA 1
ATOM 677 C C . ILE A 1 82 ? 13.625 1.211 24.951 1.00 81.38 82 ILE A C 1
ATOM 679 O O . ILE A 1 82 ? 14.432 1.683 24.153 1.00 81.38 82 ILE A O 1
ATOM 683 N N . GLU A 1 83 ? 13.138 1.928 25.966 1.00 75.81 83 GLU A N 1
ATOM 684 C CA . GLU A 1 83 ? 13.576 3.293 26.287 1.00 75.81 83 GLU A CA 1
ATOM 685 C C . GLU A 1 83 ? 15.042 3.328 26.735 1.00 75.81 83 GLU A C 1
ATOM 687 O O . GLU A 1 83 ? 15.733 4.299 26.445 1.00 75.81 83 GLU A O 1
ATOM 692 N N . ASN A 1 84 ? 15.516 2.236 27.345 1.00 78.38 84 ASN A N 1
ATOM 693 C CA . ASN A 1 84 ? 16.893 2.056 27.807 1.00 78.38 84 ASN A CA 1
ATOM 694 C C . ASN A 1 84 ? 17.704 1.128 26.886 1.00 78.38 84 ASN A C 1
ATOM 696 O O . ASN A 1 84 ? 18.800 0.719 27.252 1.00 78.38 84 ASN A O 1
ATOM 700 N N . ALA A 1 85 ? 17.146 0.724 25.742 1.00 82.25 85 ALA A N 1
ATOM 701 C CA . ALA A 1 85 ? 17.818 -0.178 24.817 1.00 82.25 85 ALA A CA 1
ATOM 702 C C . ALA A 1 85 ? 18.743 0.588 23.867 1.00 82.25 85 ALA A C 1
ATOM 704 O O . ALA A 1 85 ? 18.426 1.707 23.458 1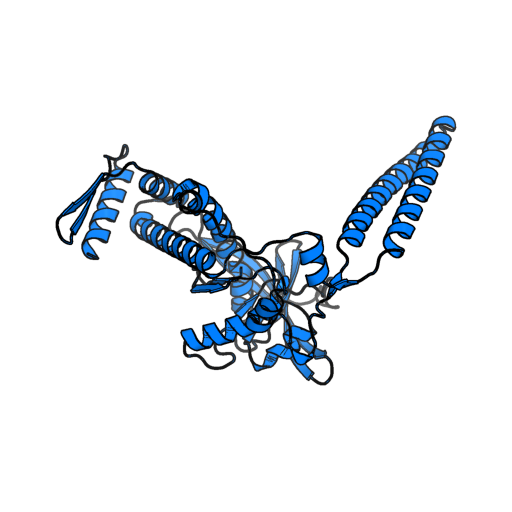.00 82.25 85 ALA A O 1
ATOM 705 N N . ASP A 1 86 ? 19.832 -0.055 23.454 1.00 85.69 86 ASP A N 1
ATOM 706 C CA . ASP A 1 86 ? 20.719 0.478 22.426 1.00 85.69 86 ASP A CA 1
ATOM 707 C C . ASP A 1 86 ? 20.047 0.389 21.056 1.00 85.69 86 ASP A C 1
ATOM 709 O O . ASP A 1 86 ? 19.662 -0.682 20.581 1.00 85.69 86 ASP A O 1
ATOM 713 N N . TRP A 1 87 ? 19.876 1.546 20.423 1.00 92.31 87 TRP A N 1
ATOM 714 C CA . TRP A 1 87 ? 19.328 1.639 19.078 1.00 92.31 87 TRP A CA 1
ATOM 715 C C . TRP A 1 87 ? 20.466 1.670 18.064 1.00 92.31 87 TRP A C 1
ATOM 717 O O . TRP A 1 87 ? 21.334 2.538 18.133 1.00 92.31 87 TRP A O 1
ATOM 727 N N . THR A 1 88 ? 20.410 0.792 17.070 1.00 92.25 88 THR A N 1
ATOM 728 C CA . THR A 1 88 ? 21.334 0.802 15.937 1.00 92.25 88 THR A CA 1
ATOM 729 C C . THR A 1 88 ? 21.037 2.001 15.043 1.00 92.25 88 THR A C 1
ATOM 731 O O . THR A 1 88 ? 19.907 2.176 14.575 1.00 92.25 88 THR A O 1
ATOM 734 N N . GLU A 1 89 ? 22.037 2.841 14.797 1.00 93.38 89 GLU A N 1
ATOM 735 C CA . GLU A 1 89 ? 21.939 3.912 13.809 1.00 93.38 89 GLU A CA 1
ATOM 736 C C . GLU A 1 89 ? 22.012 3.320 12.396 1.00 93.38 89 GLU A C 1
ATOM 738 O O . GLU A 1 89 ? 22.947 2.604 12.058 1.00 93.38 89 GLU A O 1
ATOM 743 N N . VAL A 1 90 ? 21.022 3.626 11.559 1.00 90.88 90 VAL A N 1
ATOM 744 C CA . VAL A 1 90 ? 20.943 3.165 10.172 1.00 90.88 90 VAL A CA 1
ATOM 745 C C . VAL A 1 90 ? 20.914 4.373 9.248 1.00 90.88 90 VAL A C 1
ATOM 747 O O . VAL A 1 90 ? 19.944 5.140 9.227 1.00 90.88 90 VAL A O 1
ATOM 750 N N . LYS A 1 91 ? 21.968 4.522 8.448 1.00 88.75 91 LYS A N 1
ATOM 751 C CA . LYS A 1 91 ? 22.107 5.596 7.461 1.00 88.75 91 LYS A CA 1
ATOM 752 C C . LYS A 1 91 ? 21.668 5.126 6.085 1.00 88.75 91 LYS A C 1
ATOM 754 O O . LYS A 1 91 ? 22.117 4.101 5.564 1.00 88.75 91 LYS A O 1
ATOM 759 N N . ILE A 1 92 ? 20.730 5.865 5.501 1.00 83.25 92 ILE A N 1
ATOM 760 C CA . ILE A 1 92 ? 20.100 5.495 4.238 1.00 83.25 92 ILE A CA 1
ATOM 761 C C . ILE A 1 92 ? 20.260 6.632 3.253 1.00 83.25 92 ILE A C 1
ATOM 763 O O . ILE A 1 92 ? 19.694 7.710 3.413 1.00 83.25 92 ILE A O 1
ATOM 767 N N . GLU A 1 93 ? 20.982 6.329 2.189 1.00 80.81 93 GLU A N 1
ATOM 768 C CA . GLU A 1 93 ? 21.143 7.193 1.037 1.00 80.81 93 GLU A CA 1
ATOM 769 C C . GLU A 1 93 ? 19.857 7.252 0.209 1.00 80.81 93 GLU A C 1
ATOM 771 O O . GLU A 1 93 ? 19.300 6.224 -0.207 1.00 80.81 93 GLU A O 1
ATOM 776 N N . HIS A 1 94 ? 19.406 8.476 -0.036 1.00 71.31 94 HIS A N 1
ATOM 777 C CA . HIS A 1 94 ? 18.378 8.838 -0.995 1.00 71.31 94 HIS A CA 1
ATOM 778 C C . HIS A 1 94 ? 18.999 9.662 -2.125 1.00 71.31 94 HIS A C 1
ATOM 780 O O . HIS A 1 94 ? 19.965 10.394 -1.927 1.00 71.31 94 HIS A O 1
ATOM 786 N N . GLN A 1 95 ? 18.414 9.581 -3.318 1.00 64.62 95 GLN A N 1
ATOM 787 C CA . GLN A 1 95 ? 18.807 10.462 -4.411 1.00 64.62 95 GLN A CA 1
ATOM 788 C C . GLN A 1 95 ? 18.440 11.909 -4.051 1.00 64.62 95 GLN A C 1
ATOM 790 O O . GLN A 1 95 ? 17.278 12.201 -3.752 1.00 64.62 95 GLN A O 1
ATOM 795 N N . GLY A 1 96 ? 19.433 12.797 -4.057 1.00 63.50 96 GLY A N 1
ATOM 796 C CA . GLY A 1 96 ? 19.232 14.229 -3.885 1.00 63.50 96 GLY A CA 1
ATOM 797 C C . GLY A 1 96 ? 18.556 14.862 -5.104 1.00 63.50 96 GLY A C 1
ATOM 798 O O . GLY A 1 96 ? 18.342 14.226 -6.134 1.00 63.50 96 GLY A O 1
ATOM 799 N N . ASN A 1 97 ? 18.222 16.151 -5.001 1.00 65.69 97 ASN A N 1
ATOM 800 C CA . ASN A 1 97 ? 17.613 16.890 -6.117 1.00 65.69 97 ASN A CA 1
ATOM 801 C C . ASN A 1 97 ? 18.597 17.142 -7.275 1.00 65.69 97 ASN A C 1
ATOM 803 O O . ASN A 1 97 ? 18.171 17.331 -8.415 1.00 65.69 97 ASN A O 1
ATOM 807 N N . ASN A 1 98 ? 19.899 17.138 -6.985 1.00 70.19 98 ASN A N 1
ATOM 808 C CA . ASN A 1 98 ? 20.952 17.333 -7.972 1.00 70.19 98 ASN A CA 1
ATOM 809 C C . ASN A 1 98 ? 21.518 15.991 -8.439 1.00 70.19 98 ASN A C 1
ATOM 811 O O . ASN A 1 98 ? 21.627 15.036 -7.666 1.00 70.19 98 ASN A O 1
ATOM 815 N N . TYR A 1 99 ? 21.904 15.929 -9.710 1.00 63.72 99 TYR A N 1
ATOM 816 C CA . TYR A 1 99 ? 22.567 14.763 -10.275 1.00 63.72 99 TYR A CA 1
ATOM 817 C C . TYR A 1 99 ? 23.901 14.504 -9.559 1.00 63.72 99 TYR A C 1
ATOM 819 O O . TYR A 1 99 ? 24.710 15.416 -9.404 1.00 63.72 99 TYR A O 1
ATOM 827 N N . GLY A 1 100 ? 24.101 13.268 -9.090 1.00 65.00 100 GLY A N 1
ATOM 828 C CA . GLY A 1 100 ? 25.286 12.859 -8.328 1.00 65.00 100 GLY A CA 1
ATOM 829 C C . GLY A 1 100 ? 25.279 13.241 -6.842 1.00 65.00 100 GLY A C 1
ATOM 830 O O . GLY A 1 100 ? 26.191 12.843 -6.127 1.00 65.00 100 GLY A O 1
ATOM 831 N N . GLN A 1 101 ? 24.266 13.967 -6.349 1.00 71.56 101 GLN A N 1
ATOM 832 C CA . GLN A 1 101 ? 24.156 14.291 -4.926 1.00 71.56 101 GLN A CA 1
ATOM 833 C C . GLN A 1 101 ? 23.339 13.231 -4.182 1.00 71.56 101 GLN A C 1
ATOM 835 O O . GLN A 1 101 ? 22.240 12.860 -4.605 1.00 71.56 101 GLN A O 1
ATOM 840 N N . VAL A 1 102 ? 23.856 12.795 -3.037 1.00 74.88 102 VAL A N 1
ATOM 841 C CA . VAL A 1 102 ? 23.177 11.883 -2.117 1.00 74.88 102 VAL A CA 1
ATOM 842 C C . VAL A 1 102 ? 22.632 12.680 -0.931 1.00 74.88 102 VAL A C 1
ATOM 844 O O . VAL A 1 102 ? 23.329 13.519 -0.367 1.00 74.88 102 VAL A O 1
ATOM 847 N N . ASP A 1 103 ? 21.367 12.447 -0.588 1.00 76.44 103 ASP A N 1
ATOM 848 C CA . ASP A 1 103 ? 20.734 12.927 0.642 1.00 76.44 103 ASP A CA 1
ATOM 849 C C . ASP A 1 103 ? 20.738 11.779 1.658 1.00 76.44 103 ASP A C 1
ATOM 851 O O . ASP A 1 103 ? 20.128 10.733 1.420 1.00 76.44 103 ASP A O 1
ATOM 855 N N . GLU A 1 104 ? 21.445 11.939 2.773 1.00 81.81 104 GLU A N 1
ATOM 856 C CA . GLU A 1 104 ? 21.509 10.915 3.816 1.00 81.81 104 GLU A CA 1
ATOM 857 C C . GLU A 1 104 ? 20.360 11.100 4.809 1.00 81.81 104 GLU A C 1
ATOM 859 O O . GLU A 1 104 ? 20.134 12.179 5.359 1.00 81.81 104 GLU A O 1
ATOM 864 N N . LYS A 1 105 ? 19.620 10.021 5.068 1.00 85.25 105 LYS A N 1
ATOM 865 C CA . LYS A 1 105 ? 18.598 9.986 6.112 1.00 85.25 105 LYS A CA 1
ATOM 866 C C . LYS A 1 105 ? 18.991 8.999 7.190 1.00 85.25 105 LYS A C 1
ATOM 868 O O . LYS A 1 105 ? 19.085 7.800 6.932 1.00 85.25 105 LYS A O 1
ATOM 873 N N . THR A 1 106 ? 19.111 9.510 8.406 1.00 90.44 106 THR A N 1
ATOM 874 C CA . THR A 1 106 ? 19.360 8.705 9.598 1.00 90.44 106 THR A CA 1
ATOM 875 C C . THR A 1 106 ? 18.057 8.164 10.177 1.00 90.44 106 THR A C 1
ATOM 877 O O . THR A 1 106 ? 17.076 8.894 10.379 1.00 90.44 106 THR A O 1
ATOM 880 N N . TYR A 1 107 ? 18.061 6.869 10.459 1.00 92.25 107 TYR A N 1
ATOM 881 C CA . TYR A 1 107 ? 17.040 6.150 11.205 1.00 92.25 107 TYR A CA 1
ATOM 882 C C . TYR A 1 107 ? 17.696 5.472 12.401 1.00 92.25 107 TYR A C 1
ATOM 884 O O . TYR A 1 107 ? 18.888 5.196 12.390 1.00 92.25 107 TYR A O 1
ATOM 892 N N . TYR A 1 108 ? 16.906 5.177 13.423 1.00 93.94 108 TYR A N 1
ATOM 893 C CA . TYR A 1 108 ? 17.340 4.349 14.540 1.00 93.94 108 TYR A CA 1
ATOM 894 C C . TYR A 1 108 ? 16.485 3.095 14.547 1.00 93.94 108 TYR A C 1
ATOM 896 O O . TYR A 1 108 ? 15.258 3.195 14.475 1.00 93.94 108 TYR A O 1
ATOM 904 N N . ALA A 1 109 ? 17.108 1.930 14.620 1.00 94.62 109 ALA A N 1
ATOM 905 C CA . ALA A 1 109 ? 16.425 0.653 14.597 1.00 94.62 109 ALA A CA 1
ATOM 906 C C . ALA A 1 109 ? 16.754 -0.162 15.843 1.00 94.62 109 ALA A C 1
ATOM 908 O O . ALA A 1 109 ? 17.872 -0.139 16.342 1.00 94.62 109 ALA A O 1
ATOM 909 N N . TRP A 1 110 ? 15.762 -0.881 16.339 1.00 94.38 110 TRP A N 1
ATOM 910 C CA . TRP A 1 110 ? 15.928 -1.853 17.406 1.00 94.38 110 TRP A CA 1
ATOM 911 C C . TRP A 1 110 ? 15.132 -3.097 17.048 1.00 94.38 110 TRP A C 1
ATOM 913 O O . TRP A 1 110 ? 14.059 -2.984 16.451 1.00 94.38 110 TRP A O 1
ATOM 923 N N . GLU A 1 111 ? 15.625 -4.274 17.412 1.00 94.00 111 GLU A N 1
ATOM 924 C CA . GLU A 1 111 ? 14.924 -5.516 17.134 1.00 94.00 111 GLU A CA 1
ATOM 925 C C . GLU A 1 111 ? 14.947 -6.506 18.288 1.00 94.00 111 GLU A C 1
ATOM 927 O O . GLU A 1 111 ? 15.837 -6.502 19.134 1.00 94.00 111 GLU A O 1
ATOM 932 N N . ARG A 1 112 ? 13.958 -7.397 18.284 1.00 92.56 112 ARG A N 1
ATOM 933 C CA . ARG A 1 112 ? 13.941 -8.593 19.122 1.00 92.56 112 ARG A CA 1
ATOM 934 C C . ARG A 1 112 ? 13.325 -9.764 18.377 1.00 92.56 112 ARG A C 1
ATOM 936 O O . ARG A 1 112 ? 12.559 -9.581 17.427 1.00 92.56 112 ARG A O 1
ATOM 943 N N . LYS A 1 113 ? 13.582 -10.968 18.877 1.00 94.62 113 LYS A N 1
ATOM 944 C CA . LYS A 1 113 ? 12.797 -12.147 18.510 1.00 94.62 113 LYS A CA 1
ATOM 945 C C . LYS A 1 113 ? 11.432 -12.095 19.197 1.00 94.62 113 LYS A C 1
ATOM 947 O O . LYS A 1 113 ? 11.327 -11.702 20.359 1.00 94.62 113 LYS A O 1
ATOM 952 N N . ALA A 1 114 ? 10.394 -12.472 18.466 1.00 93.06 114 ALA A N 1
ATOM 953 C CA . ALA A 1 114 ? 9.037 -12.610 18.967 1.00 93.06 114 ALA A CA 1
ATOM 954 C C . ALA A 1 114 ? 8.413 -13.881 18.386 1.00 93.06 114 ALA A C 1
ATOM 956 O O . ALA A 1 114 ? 8.489 -14.110 17.182 1.00 93.06 114 ALA A O 1
ATOM 957 N N . GLU A 1 115 ? 7.767 -14.681 19.227 1.00 95.00 115 GLU A N 1
ATOM 958 C CA . GLU A 1 115 ? 7.003 -15.850 18.794 1.00 95.00 115 GLU A CA 1
ATOM 959 C C . GLU A 1 115 ? 5.518 -15.500 18.762 1.00 95.00 115 GLU A C 1
ATOM 961 O O . GLU A 1 115 ? 4.963 -14.996 19.745 1.00 95.00 115 GLU A O 1
ATOM 966 N N . PHE A 1 116 ? 4.868 -15.741 17.625 1.00 93.88 116 PHE A N 1
ATOM 967 C CA . PHE A 1 116 ? 3.426 -15.597 17.496 1.00 93.88 116 PHE A CA 1
ATOM 968 C C . PHE A 1 116 ? 2.775 -16.961 17.322 1.00 93.88 116 PHE A C 1
ATOM 970 O O . PHE A 1 116 ? 3.074 -17.696 16.387 1.00 93.88 116 PHE A O 1
ATOM 977 N N . GLU A 1 117 ? 1.801 -17.218 18.184 1.00 92.94 117 GLU A N 1
ATOM 978 C CA . GLU A 1 117 ? 0.916 -18.372 18.103 1.00 92.94 117 GLU A CA 1
ATOM 979 C C . GLU A 1 117 ? -0.481 -17.935 17.658 1.00 92.94 117 GLU A C 1
ATOM 981 O O . GLU A 1 117 ? -1.032 -16.943 18.168 1.00 92.94 117 GLU A O 1
ATOM 986 N N . VAL A 1 118 ? -1.021 -18.639 16.667 1.00 90.50 118 VAL A N 1
ATOM 987 C CA . VAL A 1 118 ? -2.405 -18.518 16.207 1.00 90.50 118 VAL A CA 1
ATOM 988 C C . VAL A 1 118 ? -2.926 -19.920 15.933 1.00 90.50 118 VAL A C 1
ATOM 990 O O . VAL A 1 118 ? -2.373 -20.616 15.086 1.00 90.50 118 VAL A O 1
ATOM 993 N N . GLU A 1 119 ? -4.006 -20.291 16.624 1.00 89.12 119 GLU A N 1
ATOM 994 C CA . GLU A 1 119 ? -4.544 -21.659 16.591 1.00 89.12 119 GLU A CA 1
ATOM 995 C C . GLU A 1 119 ? -3.430 -22.649 16.976 1.00 89.12 119 GLU A C 1
ATOM 997 O O . GLU A 1 119 ? -2.816 -22.459 18.021 1.00 89.12 119 GLU A O 1
ATOM 1002 N N . GLU A 1 120 ? -3.134 -23.649 16.149 1.00 88.81 120 GLU A N 1
ATOM 1003 C CA . GLU A 1 120 ? -2.097 -24.659 16.419 1.00 88.81 120 GLU A CA 1
ATOM 1004 C C . GLU A 1 120 ? -0.740 -24.320 15.780 1.00 88.81 120 GLU A C 1
ATOM 1006 O O . GLU A 1 120 ? 0.218 -25.087 15.880 1.00 88.81 120 GLU A O 1
ATOM 1011 N N . LYS A 1 121 ? -0.632 -23.169 15.101 1.00 93.62 121 LYS A N 1
ATOM 1012 C CA . LYS A 1 121 ? 0.584 -22.775 14.389 1.00 93.62 121 LYS A CA 1
ATOM 1013 C C . LYS A 1 121 ? 1.375 -21.733 15.173 1.00 93.62 121 LYS A C 1
ATOM 1015 O O . LYS A 1 121 ? 0.878 -20.647 15.489 1.00 93.62 121 LYS A O 1
ATOM 1020 N N . LYS A 1 122 ? 2.650 -22.045 15.406 1.00 94.50 122 LYS A N 1
ATOM 1021 C CA . LYS A 1 122 ? 3.655 -21.136 15.965 1.00 94.50 122 LYS A CA 1
ATOM 1022 C C . LYS A 1 122 ? 4.629 -20.700 14.884 1.00 94.50 122 LYS A C 1
ATOM 1024 O O . LYS A 1 122 ? 5.040 -21.505 14.052 1.00 94.50 122 LYS A O 1
ATOM 1029 N N . ALA A 1 123 ? 4.990 -19.424 14.897 1.00 95.62 123 ALA A N 1
ATOM 1030 C CA . ALA A 1 123 ? 6.016 -18.889 14.018 1.00 95.62 123 ALA A CA 1
ATOM 1031 C C . ALA A 1 123 ? 6.858 -17.837 14.741 1.00 95.62 123 ALA A C 1
ATOM 1033 O O . ALA A 1 123 ? 6.336 -16.958 15.437 1.00 95.62 123 ALA A O 1
ATOM 1034 N N . GLU A 1 124 ? 8.169 -17.923 14.539 1.00 96.75 124 GLU A N 1
ATOM 1035 C CA . GLU A 1 124 ? 9.130 -16.942 15.021 1.00 96.75 124 GLU A CA 1
ATOM 1036 C C . GLU A 1 124 ? 9.273 -15.786 14.031 1.00 96.75 124 GLU A C 1
ATOM 1038 O O . GLU A 1 124 ? 9.321 -15.966 12.811 1.00 96.75 124 GLU A O 1
ATOM 1043 N N . PHE A 1 125 ? 9.398 -14.581 14.574 1.00 96.88 125 PHE A N 1
ATOM 1044 C CA . PHE A 1 125 ? 9.577 -13.358 13.814 1.00 96.88 125 PHE A CA 1
ATOM 1045 C C . PHE A 1 125 ? 10.629 -12.457 14.451 1.00 96.88 125 PHE A C 1
ATOM 1047 O O . PHE A 1 125 ? 10.870 -12.479 15.659 1.00 96.88 125 PHE A O 1
ATOM 1054 N N . ARG A 1 126 ? 11.196 -11.581 13.627 1.00 96.06 126 ARG A N 1
ATOM 1055 C CA . ARG A 1 126 ? 11.896 -10.378 14.064 1.00 96.06 126 ARG A CA 1
ATOM 1056 C C . ARG A 1 126 ? 10.890 -9.253 14.180 1.00 96.06 126 ARG A C 1
ATOM 1058 O O . ARG A 1 126 ? 10.275 -8.829 13.198 1.00 96.06 126 ARG A O 1
ATOM 1065 N N . GLU A 1 127 ? 10.720 -8.773 15.398 1.00 94.88 127 GLU A N 1
ATOM 1066 C CA . GLU A 1 127 ? 10.001 -7.544 15.668 1.00 94.88 127 GLU A CA 1
ATOM 1067 C C . GLU A 1 127 ? 10.994 -6.389 15.636 1.00 94.88 127 GLU A C 1
ATOM 1069 O O . GLU A 1 127 ? 11.848 -6.280 16.511 1.00 94.88 127 GLU A O 1
ATOM 1074 N N . ILE A 1 128 ? 10.857 -5.528 14.631 1.00 95.00 128 ILE A N 1
ATOM 1075 C CA . ILE A 1 128 ? 11.753 -4.400 14.390 1.00 95.00 128 ILE A CA 1
ATOM 1076 C C . ILE A 1 128 ? 10.996 -3.106 14.688 1.00 95.00 128 ILE A C 1
ATOM 1078 O O . ILE A 1 128 ? 9.870 -2.904 14.237 1.00 95.00 128 ILE A O 1
ATOM 1082 N N . TRP A 1 129 ? 11.615 -2.197 15.424 1.00 94.31 129 TRP A N 1
ATOM 1083 C CA . TRP A 1 129 ? 11.102 -0.865 15.703 1.00 94.31 129 TRP A CA 1
ATOM 1084 C C . TRP A 1 129 ? 11.990 0.150 15.006 1.00 94.31 129 TRP A C 1
ATOM 1086 O O . TRP A 1 129 ? 13.193 0.179 15.229 1.00 94.31 129 TRP A O 1
ATOM 1096 N N . ILE A 1 130 ? 11.395 0.982 14.152 1.00 93.75 130 ILE A N 1
ATOM 1097 C CA . ILE A 1 130 ? 12.113 2.002 13.381 1.00 93.75 130 ILE A CA 1
ATOM 1098 C C . ILE A 1 130 ? 11.707 3.376 13.899 1.00 93.75 130 ILE A C 1
ATOM 1100 O O . ILE A 1 130 ? 10.530 3.745 13.842 1.00 93.75 130 ILE A O 1
ATOM 1104 N N . ARG A 1 131 ? 12.677 4.149 14.381 1.00 92.19 131 ARG A N 1
ATOM 1105 C CA . ARG A 1 131 ? 12.512 5.501 14.913 1.00 92.19 131 ARG A CA 1
ATOM 1106 C C . ARG A 1 131 ? 13.091 6.538 13.951 1.00 92.19 131 ARG A C 1
ATOM 1108 O O . ARG A 1 131 ? 14.230 6.435 13.503 1.00 92.19 131 ARG A O 1
ATOM 1115 N N . LYS A 1 132 ? 12.294 7.571 13.668 1.00 89.75 132 LYS A N 1
ATOM 1116 C CA . LYS A 1 132 ? 12.691 8.777 12.928 1.00 89.75 132 LYS A CA 1
ATOM 1117 C C . LYS A 1 132 ? 12.133 10.013 13.628 1.00 89.75 132 LYS A C 1
ATOM 1119 O O . LYS A 1 132 ? 10.918 10.243 13.635 1.00 89.75 132 LYS A O 1
ATOM 1124 N N . GLY A 1 133 ? 13.015 10.819 14.217 1.00 86.75 133 GLY A N 1
ATOM 1125 C CA . GLY A 1 133 ? 12.611 11.917 15.096 1.00 86.75 133 GLY A CA 1
ATOM 1126 C C . GLY A 1 133 ? 11.729 11.402 16.240 1.00 86.75 133 GLY A C 1
ATOM 1127 O O . GLY A 1 133 ? 12.068 10.425 16.897 1.00 86.75 133 GLY A O 1
ATOM 1128 N N . ARG A 1 134 ? 10.554 12.013 16.438 1.00 84.81 134 ARG A N 1
ATOM 1129 C CA . ARG A 1 134 ? 9.591 11.620 17.490 1.00 84.81 134 ARG A CA 1
ATOM 1130 C C . ARG A 1 134 ? 8.687 10.436 17.126 1.00 84.81 134 ARG A C 1
ATOM 1132 O O . ARG A 1 134 ? 7.832 10.060 17.921 1.00 84.81 134 ARG A O 1
ATOM 1139 N N . ARG A 1 135 ? 8.784 9.901 15.904 1.00 87.75 135 ARG A N 1
ATOM 1140 C CA . ARG A 1 135 ? 7.899 8.829 15.429 1.00 87.75 135 ARG A CA 1
ATOM 1141 C C . ARG A 1 135 ? 8.630 7.497 15.466 1.00 87.75 135 ARG A C 1
ATOM 1143 O O . ARG A 1 135 ? 9.677 7.368 14.836 1.00 87.75 135 ARG A O 1
ATOM 1150 N N . THR A 1 136 ? 8.013 6.506 16.099 1.00 90.75 136 THR A N 1
ATOM 1151 C CA . THR A 1 136 ? 8.467 5.113 16.068 1.00 90.75 136 THR A CA 1
ATOM 1152 C C . THR A 1 136 ? 7.395 4.253 15.416 1.00 90.75 136 THR A C 1
ATOM 1154 O O . THR A 1 136 ? 6.209 4.406 15.709 1.00 90.75 136 THR A O 1
ATOM 1157 N N . SER A 1 137 ? 7.794 3.395 14.482 1.00 92.12 137 SER A N 1
ATOM 1158 C CA . SER A 1 137 ? 6.892 2.516 13.741 1.00 92.12 137 SER A CA 1
ATOM 1159 C C . SER A 1 137 ? 7.340 1.056 13.857 1.00 92.12 137 SER A C 1
ATOM 1161 O O . SER A 1 137 ? 8.511 0.773 13.603 1.00 92.12 137 SER A O 1
ATOM 1163 N N . PRO A 1 138 ? 6.427 0.138 14.214 1.00 94.38 138 PRO A N 1
ATOM 1164 C CA . PRO A 1 138 ? 6.729 -1.281 14.336 1.00 94.38 138 PRO A CA 1
ATOM 1165 C C . PRO A 1 138 ? 6.659 -2.002 12.987 1.00 94.38 138 PRO A C 1
ATOM 1167 O O . PRO A 1 138 ? 5.793 -1.733 12.146 1.00 94.38 138 PRO A O 1
ATOM 1170 N N . VAL A 1 139 ? 7.544 -2.972 12.820 1.00 95.12 139 VAL A N 1
ATOM 1171 C CA . VAL A 1 139 ? 7.743 -3.804 11.635 1.00 95.12 139 VAL A CA 1
ATOM 1172 C C . VAL A 1 139 ? 7.852 -5.262 12.075 1.00 95.12 139 VAL A C 1
ATOM 1174 O O . VAL A 1 139 ? 8.324 -5.560 13.171 1.00 95.12 139 VAL A O 1
ATOM 1177 N N . LEU A 1 140 ? 7.370 -6.173 11.234 1.00 96.00 140 LEU A N 1
ATOM 1178 C CA . LEU A 1 140 ? 7.514 -7.613 11.415 1.00 96.00 140 LEU A CA 1
ATOM 1179 C C . LEU A 1 140 ? 8.225 -8.206 10.206 1.00 96.00 140 LEU A C 1
ATOM 1181 O O . LEU A 1 140 ? 7.843 -7.898 9.075 1.00 96.00 140 LEU A O 1
ATOM 1185 N N . SER A 1 141 ? 9.195 -9.078 10.450 1.00 96.88 141 SER A N 1
ATOM 1186 C CA . SER A 1 141 ? 9.884 -9.852 9.421 1.00 96.88 141 SER A CA 1
ATOM 1187 C C . SER A 1 141 ? 10.006 -11.314 9.848 1.00 96.88 141 SER A C 1
ATOM 1189 O O . SER A 1 141 ? 10.221 -11.581 11.027 1.00 96.88 141 SER A O 1
ATOM 1191 N N . ASN A 1 142 ? 9.890 -12.261 8.917 1.00 96.56 142 ASN A N 1
ATOM 1192 C CA . ASN A 1 142 ? 10.301 -13.660 9.137 1.00 96.56 142 ASN A CA 1
ATOM 1193 C C . ASN A 1 142 ? 11.680 -13.964 8.522 1.00 96.56 142 ASN A C 1
ATOM 1195 O O . ASN A 1 142 ? 12.084 -15.122 8.422 1.00 96.56 142 ASN A O 1
ATOM 1199 N N . ASP A 1 143 ? 12.388 -12.925 8.082 1.00 96.00 143 ASP A N 1
ATOM 1200 C CA . ASP A 1 143 ? 13.717 -13.012 7.501 1.00 96.00 143 ASP A CA 1
ATOM 1201 C C . ASP A 1 143 ? 14.800 -12.792 8.559 1.00 96.00 143 ASP A C 1
ATOM 1203 O O . ASP A 1 143 ? 15.067 -11.661 8.975 1.00 96.00 143 ASP A O 1
ATOM 1207 N N . PHE A 1 144 ? 15.439 -13.882 8.975 1.00 94.69 144 PHE A N 1
ATOM 1208 C CA . PHE A 1 144 ? 16.554 -13.872 9.923 1.00 94.69 144 PHE A CA 1
ATOM 1209 C C . PHE A 1 144 ? 17.933 -13.785 9.258 1.00 94.69 144 PHE A C 1
ATOM 1211 O O . PHE A 1 144 ? 18.917 -13.607 9.966 1.00 94.69 144 PHE A O 1
ATOM 1218 N N . GLY A 1 145 ? 18.014 -13.900 7.928 1.00 93.50 145 GLY A N 1
ATOM 1219 C CA . GLY A 1 145 ? 19.289 -13.901 7.206 1.00 93.50 145 GLY A CA 1
ATOM 1220 C C . GLY A 1 145 ? 19.782 -12.505 6.827 1.00 93.50 145 GLY A C 1
ATOM 1221 O O . GLY A 1 145 ? 20.985 -12.277 6.758 1.00 93.50 145 GLY A O 1
ATOM 1222 N N . THR A 1 146 ? 18.873 -11.559 6.580 1.00 95.12 146 THR A N 1
ATOM 1223 C CA . THR A 1 146 ? 19.236 -10.184 6.191 1.00 95.12 146 THR A CA 1
ATOM 1224 C C . THR A 1 146 ? 19.603 -9.316 7.395 1.00 95.12 146 THR A C 1
ATOM 1226 O O . THR A 1 146 ? 19.004 -9.437 8.461 1.00 95.12 146 THR A O 1
ATOM 1229 N N . SER A 1 147 ? 20.561 -8.400 7.243 1.00 95.25 147 SER A N 1
ATOM 1230 C CA . SER A 1 147 ? 20.956 -7.474 8.313 1.00 95.25 147 SER A CA 1
ATOM 1231 C C . SER A 1 147 ? 19.794 -6.561 8.746 1.00 95.25 147 SER A C 1
ATOM 1233 O O . SER A 1 147 ? 18.873 -6.281 7.971 1.00 95.25 147 SER A O 1
ATOM 1235 N N . LEU A 1 148 ? 19.820 -6.072 9.992 1.00 94.38 148 LEU A N 1
ATOM 1236 C CA . LEU A 1 148 ? 18.831 -5.095 10.468 1.00 94.38 148 LEU A CA 1
ATOM 1237 C C . LEU A 1 148 ? 18.834 -3.830 9.591 1.00 94.38 148 LEU A C 1
ATOM 1239 O O . LEU A 1 148 ? 17.775 -3.319 9.226 1.00 94.38 148 LEU A O 1
ATOM 1243 N N . GLU A 1 149 ? 20.021 -3.361 9.212 1.00 92.81 149 GLU A N 1
ATOM 1244 C CA . GLU A 1 149 ? 20.217 -2.184 8.365 1.00 92.81 149 GLU A CA 1
ATOM 1245 C C . GLU A 1 149 ? 19.551 -2.342 6.996 1.00 92.81 149 GLU A C 1
ATOM 1247 O O . GLU A 1 149 ? 18.826 -1.448 6.550 1.00 92.81 149 GLU A O 1
ATOM 1252 N N . ASP A 1 150 ? 19.726 -3.495 6.348 1.00 92.06 150 ASP A N 1
ATOM 1253 C CA . ASP A 1 150 ? 19.128 -3.770 5.043 1.00 92.06 150 ASP A CA 1
ATOM 1254 C C . ASP A 1 150 ? 17.612 -3.931 5.127 1.00 92.06 150 ASP A C 1
ATOM 1256 O O . ASP A 1 150 ? 16.887 -3.407 4.279 1.00 92.06 150 ASP A O 1
ATOM 1260 N N . LEU A 1 151 ? 17.090 -4.566 6.180 1.00 93.25 151 LEU A N 1
ATOM 1261 C CA . LEU A 1 151 ? 15.644 -4.644 6.404 1.00 93.25 151 LEU A CA 1
ATOM 1262 C C . LEU A 1 151 ? 15.022 -3.252 6.591 1.00 93.25 151 LEU A C 1
ATOM 1264 O O . LEU A 1 151 ? 13.983 -2.936 5.997 1.00 93.25 151 LEU A O 1
ATOM 1268 N N . VAL A 1 152 ? 15.678 -2.380 7.359 1.00 92.38 152 VAL A N 1
ATOM 1269 C CA . VAL A 1 152 ? 15.268 -0.979 7.530 1.00 92.38 152 VAL A CA 1
ATOM 1270 C C . VAL A 1 152 ? 15.357 -0.229 6.197 1.00 92.38 152 VAL A C 1
ATOM 1272 O O . VAL A 1 152 ? 14.433 0.514 5.845 1.00 92.38 152 VAL A O 1
ATOM 1275 N N . ARG A 1 153 ? 16.411 -0.460 5.407 1.00 88.75 153 ARG A N 1
ATOM 1276 C CA . ARG A 1 153 ? 16.596 0.099 4.059 1.00 88.75 153 ARG A CA 1
ATOM 1277 C C . ARG A 1 153 ? 15.472 -0.316 3.114 1.00 88.75 153 ARG A C 1
ATOM 1279 O O . ARG A 1 153 ? 14.882 0.551 2.469 1.00 88.75 153 ARG A O 1
ATOM 1286 N N . HIS A 1 154 ? 15.112 -1.596 3.069 1.00 88.00 154 HIS A N 1
ATOM 1287 C CA . HIS A 1 154 ? 14.012 -2.101 2.244 1.00 88.00 154 HIS A CA 1
ATOM 1288 C C . HIS A 1 154 ? 12.665 -1.475 2.631 1.00 88.00 154 HIS A C 1
ATOM 1290 O O . HIS A 1 154 ? 11.895 -1.067 1.758 1.00 88.00 154 HIS A O 1
ATOM 1296 N N . MET A 1 155 ? 12.399 -1.314 3.930 1.00 88.31 155 MET A N 1
ATOM 1297 C CA . MET A 1 155 ? 11.146 -0.728 4.418 1.00 88.31 155 MET A CA 1
ATOM 1298 C C . MET A 1 155 ? 11.019 0.776 4.160 1.00 88.31 155 MET A C 1
ATOM 1300 O O . MET A 1 155 ? 9.928 1.273 3.864 1.00 88.31 155 MET A O 1
ATOM 1304 N N . THR A 1 156 ? 12.119 1.518 4.276 1.00 84.19 156 THR A N 1
ATOM 1305 C CA . THR A 1 156 ? 12.120 2.989 4.224 1.00 84.19 156 THR A CA 1
ATOM 1306 C C . THR A 1 156 ? 12.328 3.548 2.817 1.00 84.19 156 THR A C 1
ATOM 1308 O O . THR A 1 156 ? 11.702 4.556 2.485 1.00 84.19 156 THR A O 1
ATOM 1311 N N . ARG A 1 157 ? 13.108 2.882 1.947 1.00 75.94 157 ARG A N 1
ATOM 1312 C CA . ARG A 1 157 ? 13.289 3.288 0.532 1.00 75.94 157 ARG A CA 1
ATOM 1313 C C . ARG A 1 157 ? 11.986 3.290 -0.260 1.00 75.94 157 ARG A C 1
ATOM 1315 O O . ARG A 1 157 ? 11.835 4.031 -1.232 1.00 75.94 157 ARG A O 1
ATOM 1322 N N . ARG A 1 158 ? 11.009 2.511 0.199 1.00 69.94 158 ARG A N 1
ATOM 1323 C CA . ARG A 1 158 ? 9.658 2.481 -0.352 1.00 69.94 158 ARG A CA 1
ATOM 1324 C C . ARG A 1 158 ? 8.990 3.864 -0.370 1.00 69.94 158 ARG A C 1
ATOM 1326 O O . ARG A 1 158 ? 8.308 4.208 -1.339 1.00 69.94 158 ARG A O 1
ATOM 1333 N N . TRP A 1 159 ? 9.198 4.659 0.683 1.00 56.75 159 TRP A N 1
ATOM 1334 C CA . TRP A 1 159 ? 8.686 6.025 0.795 1.00 56.75 159 TRP A CA 1
ATOM 1335 C C . TRP A 1 159 ? 9.535 6.976 -0.060 1.00 56.75 159 TRP A C 1
ATOM 1337 O O . TRP A 1 159 ? 10.644 7.356 0.309 1.00 56.75 159 TRP A O 1
ATOM 1347 N N . GLY A 1 160 ? 8.996 7.356 -1.220 1.00 57.53 160 GLY A N 1
ATOM 1348 C CA . GLY A 1 160 ? 9.645 8.228 -2.205 1.00 57.53 160 GLY A CA 1
ATOM 1349 C C . GLY A 1 160 ? 9.794 7.570 -3.577 1.00 57.53 160 GLY A C 1
ATOM 1350 O O . GLY A 1 160 ? 9.415 8.183 -4.567 1.00 57.53 160 GLY A O 1
ATOM 1351 N N . ALA A 1 161 ? 10.248 6.314 -3.652 1.00 62.59 161 ALA A N 1
ATOM 1352 C CA . ALA A 1 161 ? 10.406 5.615 -4.933 1.00 62.59 161 ALA A CA 1
ATOM 1353 C C . ALA A 1 161 ? 9.073 5.073 -5.489 1.00 62.59 161 ALA A C 1
ATOM 1355 O O . ALA A 1 161 ? 8.759 5.275 -6.660 1.00 62.59 161 ALA A O 1
ATOM 1356 N N . GLN A 1 162 ? 8.248 4.434 -4.647 1.00 61.22 162 GLN A N 1
ATOM 1357 C CA . GLN A 1 162 ? 6.973 3.841 -5.084 1.00 61.22 162 GLN A CA 1
ATOM 1358 C C . GLN A 1 162 ? 5.800 4.837 -5.056 1.00 61.22 162 GLN A C 1
ATOM 1360 O O . GLN A 1 162 ? 4.963 4.843 -5.955 1.00 61.22 162 GLN A O 1
ATOM 1365 N N . GLU A 1 163 ? 5.712 5.710 -4.043 1.00 58.19 163 GLU A N 1
ATOM 1366 C CA . GLU A 1 163 ? 4.577 6.647 -3.913 1.00 58.19 163 GLU A CA 1
ATOM 1367 C C . GLU A 1 163 ? 4.582 7.730 -5.005 1.00 58.19 163 GLU A C 1
ATOM 1369 O O . GLU A 1 163 ? 3.528 8.092 -5.536 1.00 58.19 163 GLU A O 1
ATOM 1374 N N . ASN A 1 164 ? 5.768 8.211 -5.393 1.00 62.81 164 ASN A N 1
ATOM 1375 C CA . ASN A 1 164 ? 5.891 9.149 -6.505 1.00 62.81 164 ASN A CA 1
ATOM 1376 C C . ASN A 1 164 ? 5.457 8.507 -7.820 1.00 62.81 164 ASN A C 1
ATOM 1378 O O . ASN A 1 164 ? 4.848 9.189 -8.636 1.00 62.81 164 ASN A O 1
ATOM 1382 N N . MET A 1 165 ? 5.643 7.195 -7.983 1.00 64.94 165 MET A N 1
ATOM 1383 C CA . MET A 1 165 ? 5.194 6.492 -9.178 1.00 64.94 165 MET A CA 1
ATOM 1384 C C . MET A 1 165 ? 3.664 6.457 -9.306 1.00 64.94 165 MET A C 1
ATOM 1386 O O . MET A 1 165 ? 3.160 6.540 -10.413 1.00 64.94 165 MET A O 1
ATOM 1390 N N . PHE A 1 166 ? 2.885 6.406 -8.217 1.00 62.72 166 PHE A N 1
ATOM 1391 C CA . PHE A 1 166 ? 1.418 6.531 -8.313 1.00 62.72 166 PHE A CA 1
ATOM 1392 C C . PHE A 1 166 ? 0.975 7.941 -8.717 1.00 62.72 166 PHE A C 1
ATOM 1394 O O . PHE A 1 166 ? 0.022 8.112 -9.481 1.00 62.72 166 PHE A O 1
ATOM 1401 N N . LYS A 1 167 ? 1.680 8.964 -8.221 1.00 66.25 167 LYS A N 1
ATOM 1402 C CA . LYS A 1 167 ? 1.468 10.354 -8.648 1.00 66.25 167 LYS A CA 1
ATOM 1403 C C . LYS A 1 167 ? 1.867 10.534 -10.110 1.00 66.25 167 LYS A C 1
ATOM 1405 O O . LYS A 1 167 ? 1.167 11.229 -10.837 1.00 66.25 167 LYS A O 1
ATOM 1410 N N . GLU A 1 168 ? 2.938 9.876 -10.546 1.00 66.75 168 GLU A N 1
ATOM 1411 C CA . GLU A 1 168 ? 3.345 9.813 -11.946 1.00 66.75 168 GLU A CA 1
ATOM 1412 C C . GLU A 1 168 ? 2.342 9.035 -12.783 1.00 66.75 168 GLU A C 1
ATOM 1414 O O . GLU A 1 168 ? 1.941 9.556 -13.802 1.00 66.75 168 GLU A O 1
ATOM 1419 N N . LEU A 1 169 ? 1.845 7.873 -12.362 1.00 66.56 169 LEU A N 1
ATOM 1420 C CA . LEU A 1 169 ? 0.769 7.152 -13.043 1.00 66.56 169 LEU A CA 1
ATOM 1421 C C . LEU A 1 169 ? -0.404 8.095 -13.289 1.00 66.56 169 LEU A C 1
ATOM 1423 O O . LEU A 1 169 ? -0.791 8.288 -14.432 1.00 66.56 169 LEU A O 1
ATOM 1427 N N . ASN A 1 170 ? -0.921 8.766 -12.264 1.00 61.94 170 ASN A N 1
ATOM 1428 C CA . ASN A 1 170 ? -2.068 9.656 -12.439 1.00 61.94 170 ASN A CA 1
ATOM 1429 C C . ASN A 1 170 ? -1.727 10.908 -13.272 1.00 61.94 170 ASN A C 1
ATOM 1431 O O . ASN A 1 170 ? -2.473 11.271 -14.177 1.00 61.94 170 ASN A O 1
ATOM 1435 N N . GLY A 1 171 ? -0.594 11.564 -13.003 1.00 59.38 171 GLY A N 1
ATOM 1436 C CA . GLY A 1 171 ? -0.176 12.784 -13.700 1.00 59.38 171 GLY A CA 1
ATOM 1437 C C . GLY A 1 171 ? 0.246 12.530 -15.148 1.00 59.38 171 GLY A C 1
ATOM 1438 O O . GLY A 1 171 ? -0.274 13.154 -16.070 1.00 59.38 171 GLY A O 1
ATOM 1439 N N . CYS A 1 172 ? 1.135 11.563 -15.365 1.00 54.28 172 CYS A N 1
ATOM 1440 C CA . CYS A 1 172 ? 1.605 11.160 -16.681 1.00 54.28 172 CYS A CA 1
ATOM 1441 C C . CYS A 1 172 ? 0.456 10.653 -17.552 1.00 54.28 172 CYS A C 1
ATOM 1443 O O . CYS A 1 172 ? 0.396 11.016 -18.718 1.00 54.28 172 CYS A O 1
ATOM 1445 N N . THR A 1 173 ? -0.465 9.835 -17.042 1.00 53.56 173 THR A N 1
ATOM 1446 C CA . THR A 1 173 ? -1.460 9.177 -17.913 1.00 53.56 173 THR A CA 1
ATOM 1447 C C . THR A 1 173 ? -2.657 10.067 -18.242 1.00 53.56 173 THR A C 1
ATOM 1449 O O . THR A 1 173 ? -3.176 9.993 -19.356 1.00 53.56 173 THR A O 1
ATOM 1452 N N . HIS A 1 174 ? -3.050 10.969 -17.334 1.00 55.00 174 HIS A N 1
ATOM 1453 C CA . HIS A 1 174 ? -4.144 11.919 -17.570 1.00 55.00 174 HIS A CA 1
ATOM 1454 C C . HIS A 1 174 ? -3.689 13.210 -18.276 1.00 55.00 174 HIS A C 1
ATOM 1456 O O . HIS A 1 174 ? -4.452 13.783 -19.065 1.00 55.00 174 HIS A O 1
ATOM 1462 N N . GLN A 1 175 ? -2.472 13.695 -17.983 1.00 56.41 175 GLN A N 1
ATOM 1463 C CA . GLN A 1 175 ? -1.982 14.997 -18.462 1.00 56.41 175 GLN A CA 1
ATOM 1464 C C . GLN A 1 175 ? -0.831 14.912 -19.472 1.00 56.41 175 GLN A C 1
ATOM 1466 O O . GLN A 1 175 ? -0.794 15.760 -20.358 1.00 56.41 175 GLN A O 1
ATOM 1471 N N . ASP A 1 176 ? 0.087 13.941 -19.365 1.00 59.94 176 ASP A N 1
ATOM 1472 C CA . ASP A 1 176 ? 1.293 13.909 -20.218 1.00 59.94 176 ASP A CA 1
ATOM 1473 C C . ASP A 1 176 ? 1.145 13.014 -21.463 1.00 59.94 176 ASP A C 1
ATOM 1475 O O . ASP A 1 176 ? 1.577 13.418 -22.532 1.00 59.94 176 ASP A O 1
ATOM 1479 N N . HIS A 1 177 ? 0.516 11.838 -21.349 1.00 65.12 177 HIS A N 1
ATOM 1480 C CA . HIS A 1 177 ? 0.454 10.825 -22.419 1.00 65.12 177 HIS A CA 1
ATOM 1481 C C . HIS A 1 177 ? -0.947 10.666 -23.026 1.00 65.12 177 HIS A C 1
ATOM 1483 O O . HIS A 1 177 ? -1.106 10.014 -24.050 1.00 65.12 177 HIS A O 1
ATOM 1489 N N . GLY A 1 178 ? -1.990 11.199 -22.378 1.00 69.50 178 GLY A N 1
ATOM 1490 C CA . GLY A 1 178 ? -3.362 11.158 -22.898 1.00 69.50 178 GLY A CA 1
ATOM 1491 C C . GLY A 1 178 ? -3.990 9.762 -23.010 1.00 69.50 178 GLY A C 1
ATOM 1492 O O . GLY A 1 178 ? -5.075 9.650 -23.574 1.00 69.50 178 GLY A O 1
ATOM 1493 N N . ILE A 1 179 ? -3.369 8.714 -22.453 1.00 76.38 179 ILE A N 1
ATOM 1494 C CA . ILE A 1 179 ? -3.852 7.324 -22.546 1.00 76.38 179 ILE A CA 1
ATOM 1495 C C . ILE A 1 179 ? -5.295 7.209 -22.045 1.00 76.38 179 ILE A C 1
ATOM 1497 O O . ILE A 1 179 ? -6.120 6.576 -22.691 1.00 76.38 179 ILE A O 1
ATOM 1501 N N . ASP A 1 180 ? -5.649 7.867 -20.939 1.00 73.25 180 ASP A N 1
ATOM 1502 C CA . ASP A 1 180 ? -7.027 7.835 -20.421 1.00 73.25 180 ASP A CA 1
ATOM 1503 C C . ASP A 1 180 ? -8.037 8.634 -21.258 1.00 73.25 180 ASP A C 1
ATOM 1505 O O . ASP A 1 180 ? -9.237 8.520 -21.032 1.00 73.25 180 ASP A O 1
ATOM 1509 N N . ARG A 1 181 ? -7.582 9.427 -22.236 1.00 76.94 181 ARG A N 1
ATOM 1510 C CA . ARG A 1 181 ? -8.458 10.191 -23.139 1.00 76.94 181 ARG A CA 1
ATOM 1511 C C . ARG A 1 181 ? -8.877 9.397 -24.371 1.00 76.94 181 ARG A C 1
ATOM 1513 O O . ARG A 1 181 ? -9.892 9.721 -24.972 1.00 76.94 181 ARG A O 1
ATOM 1520 N N . ILE A 1 182 ? -8.113 8.370 -24.741 1.00 79.62 182 ILE A N 1
ATOM 1521 C CA . ILE A 1 182 ? -8.365 7.564 -25.945 1.00 79.62 182 ILE A CA 1
ATOM 1522 C C . ILE A 1 182 ? -9.246 6.339 -25.674 1.00 79.62 182 ILE A C 1
ATOM 1524 O O . ILE A 1 182 ? -9.493 5.540 -26.574 1.00 79.62 182 ILE A O 1
ATOM 1528 N N . HIS A 1 183 ? -9.714 6.149 -24.437 1.00 78.06 183 HIS A N 1
ATOM 1529 C CA . HIS A 1 183 ? -10.553 5.008 -24.098 1.00 78.06 183 HIS A CA 1
ATOM 1530 C C . HIS A 1 183 ? -11.493 5.270 -22.923 1.00 78.06 183 HIS A C 1
ATOM 1532 O O . HIS A 1 183 ? -11.282 6.143 -22.089 1.00 78.06 183 HIS A O 1
ATOM 1538 N N . SER A 1 184 ? -12.519 4.429 -22.824 1.00 78.88 184 SER A N 1
ATOM 1539 C CA . SER A 1 184 ? -13.375 4.302 -21.649 1.00 78.88 184 SER A CA 1
ATOM 1540 C C . SER A 1 184 ? -13.256 2.898 -21.064 1.00 78.88 184 SER A C 1
ATOM 1542 O O . SER A 1 184 ? -13.205 1.901 -21.796 1.00 78.88 184 SER A O 1
ATOM 1544 N N . TYR A 1 185 ? -13.227 2.780 -19.738 1.00 81.06 185 TYR A N 1
ATOM 1545 C CA . TYR A 1 185 ? -13.258 1.468 -19.100 1.00 81.06 185 TYR A CA 1
ATOM 1546 C C . TYR A 1 185 ? -14.664 0.872 -19.202 1.00 81.06 185 TYR A C 1
ATOM 1548 O O . TYR A 1 185 ? -15.647 1.475 -18.765 1.00 81.06 185 TYR A O 1
ATOM 1556 N N . ARG A 1 186 ? -14.762 -0.336 -19.767 1.00 85.88 186 ARG A N 1
ATOM 1557 C CA . ARG A 1 186 ? -16.021 -1.088 -19.794 1.00 85.88 186 ARG A CA 1
ATOM 1558 C C . ARG A 1 186 ? -16.373 -1.489 -18.365 1.00 85.88 186 ARG A C 1
ATOM 1560 O O . ARG A 1 186 ? -15.504 -1.963 -17.638 1.00 85.88 186 ARG A O 1
ATOM 1567 N N . LYS A 1 187 ? -17.633 -1.313 -17.977 1.00 90.12 187 LYS A N 1
ATOM 1568 C CA . LYS A 1 187 ? -18.146 -1.726 -16.667 1.00 90.12 187 LYS A CA 1
ATOM 1569 C C . LYS A 1 187 ? -18.834 -3.086 -16.783 1.00 90.12 187 LYS A C 1
ATOM 1571 O O . LYS A 1 187 ? -19.460 -3.373 -17.802 1.00 90.12 187 LYS A O 1
ATOM 1576 N N . LYS A 1 188 ? -18.707 -3.919 -15.754 1.00 91.25 188 LYS A N 1
ATOM 1577 C CA . LYS A 1 188 ? -19.359 -5.229 -15.626 1.00 91.25 188 LYS A CA 1
ATOM 1578 C C . LYS A 1 188 ? -20.026 -5.320 -14.250 1.00 91.25 188 LYS A C 1
ATOM 1580 O O . LYS A 1 188 ? -19.626 -4.628 -13.316 1.00 91.25 188 LYS A O 1
ATOM 1585 N N . ARG A 1 189 ? -21.061 -6.150 -14.125 1.00 92.12 189 ARG A N 1
ATOM 1586 C CA . ARG A 1 189 ? -21.662 -6.470 -12.822 1.00 92.12 189 ARG A CA 1
ATOM 1587 C C . ARG A 1 189 ? -20.797 -7.498 -12.093 1.00 92.12 189 ARG A C 1
ATOM 1589 O O . ARG A 1 189 ? -20.069 -8.262 -12.730 1.00 92.12 189 ARG A O 1
ATOM 1596 N N . PHE A 1 190 ? -20.895 -7.520 -10.770 1.00 91.88 190 PHE A N 1
ATOM 1597 C CA . PHE A 1 190 ? -20.473 -8.685 -10.003 1.00 91.88 190 PHE A CA 1
ATOM 1598 C C . PHE A 1 190 ? -21.523 -9.784 -10.178 1.00 91.88 190 PHE A C 1
ATOM 1600 O O . PHE A 1 190 ? -22.716 -9.524 -10.027 1.00 91.88 190 PHE A O 1
ATOM 1607 N N . THR A 1 191 ? -21.075 -10.989 -10.513 1.00 91.75 191 THR A N 1
ATOM 1608 C CA . THR A 1 191 ? -21.909 -12.192 -10.614 1.00 91.75 191 THR A CA 1
ATOM 1609 C C . THR A 1 191 ? -21.326 -13.270 -9.715 1.00 91.75 191 THR A C 1
ATOM 1611 O O . THR A 1 191 ? -20.122 -13.274 -9.464 1.00 91.75 191 THR A O 1
ATOM 1614 N N . GLU A 1 192 ? -22.155 -14.204 -9.266 1.00 92.75 192 GLU A N 1
ATOM 1615 C CA . GLU A 1 192 ? -21.709 -15.337 -8.445 1.00 92.75 192 GLU A CA 1
ATOM 1616 C C . GLU A 1 192 ? -20.634 -16.150 -9.175 1.00 92.75 192 GLU A C 1
ATOM 1618 O O . GLU A 1 192 ? -19.541 -16.368 -8.660 1.00 92.75 192 GLU A O 1
ATOM 1623 N N . SER A 1 193 ? -20.886 -16.455 -10.453 1.00 91.69 193 SER A N 1
ATOM 1624 C CA . SER A 1 193 ? -19.932 -17.125 -11.342 1.00 91.69 193 SER A CA 1
ATOM 1625 C C . SER A 1 193 ? -18.579 -16.415 -11.429 1.00 91.69 193 SER A C 1
ATOM 1627 O O . SER A 1 193 ? -17.539 -17.067 -11.499 1.00 91.69 193 SER A O 1
ATOM 1629 N N . PHE A 1 194 ? -18.570 -15.079 -11.404 1.00 90.69 194 PHE A N 1
ATOM 1630 C CA . PHE A 1 194 ? -17.336 -14.303 -11.393 1.00 90.69 194 PHE A CA 1
ATOM 1631 C C . PHE A 1 194 ? -16.603 -14.443 -10.059 1.00 90.69 194 PHE A C 1
ATOM 1633 O O . PHE A 1 194 ? -15.392 -14.658 -10.065 1.00 90.69 194 PHE A O 1
ATOM 1640 N N . LEU A 1 195 ? -17.322 -14.346 -8.936 1.00 91.69 195 LEU A N 1
ATOM 1641 C CA . LEU A 1 195 ? -16.728 -14.475 -7.606 1.00 91.69 195 LEU A CA 1
ATOM 1642 C C . LEU A 1 195 ? -16.060 -15.841 -7.427 1.00 91.69 195 LEU A C 1
ATOM 1644 O O . LEU A 1 195 ? -14.910 -15.898 -6.996 1.00 91.69 195 LEU A O 1
ATOM 1648 N N . TYR A 1 196 ? -16.728 -16.914 -7.848 1.00 92.12 196 TYR A N 1
ATOM 1649 C CA . TYR A 1 196 ? -16.170 -18.263 -7.795 1.00 92.12 196 TYR A CA 1
ATOM 1650 C C . TYR A 1 196 ? -14.986 -18.446 -8.743 1.00 92.12 196 TYR A C 1
ATOM 1652 O O . TYR A 1 196 ? -13.925 -18.903 -8.324 1.00 92.12 196 TYR A O 1
ATOM 1660 N N . LYS A 1 197 ? -15.111 -18.018 -10.008 1.00 89.31 197 LYS A N 1
ATOM 1661 C CA . LYS A 1 197 ? -14.028 -18.146 -10.999 1.00 89.31 197 LYS A CA 1
ATOM 1662 C C . LYS A 1 197 ? -12.750 -17.418 -10.574 1.00 89.31 197 LYS A C 1
ATOM 1664 O O . LYS A 1 197 ? -11.659 -17.852 -10.924 1.00 89.31 197 LYS A O 1
ATOM 1669 N N . GLN A 1 198 ? -12.879 -16.296 -9.868 1.00 85.44 198 GLN A N 1
ATOM 1670 C CA . GLN A 1 198 ? -11.738 -15.517 -9.380 1.00 85.44 198 GLN A CA 1
ATOM 1671 C C . GLN A 1 198 ? -11.235 -15.965 -7.998 1.00 85.44 198 GLN A C 1
ATOM 1673 O O . GLN A 1 198 ? -10.337 -15.326 -7.457 1.00 85.44 198 GLN A O 1
ATOM 1678 N N . GLY A 1 199 ? -11.810 -17.017 -7.402 1.00 86.62 199 GLY A N 1
ATOM 1679 C CA . GLY A 1 199 ? -11.455 -17.465 -6.050 1.00 86.62 199 GLY A CA 1
ATOM 1680 C C . GLY A 1 199 ? -11.794 -16.444 -4.957 1.00 86.62 199 GLY A C 1
ATOM 1681 O O . GLY A 1 199 ? -11.259 -16.508 -3.852 1.00 86.62 199 GLY A O 1
ATOM 1682 N N . LEU A 1 200 ? -12.670 -15.480 -5.259 1.00 88.19 200 LEU A N 1
ATOM 1683 C CA . LEU A 1 200 ? -13.121 -14.465 -4.311 1.00 88.19 200 LEU A CA 1
ATOM 1684 C C . LEU A 1 200 ? -14.142 -15.030 -3.328 1.00 88.19 200 LEU A C 1
ATOM 1686 O O . LEU A 1 200 ? -14.301 -14.453 -2.257 1.00 88.19 200 LEU A O 1
ATOM 1690 N N . GLU A 1 201 ? -14.812 -16.123 -3.681 1.00 90.56 201 GLU A N 1
ATOM 1691 C CA . GLU A 1 201 ? -15.700 -16.915 -2.830 1.00 90.56 201 GLU A CA 1
ATOM 1692 C C . GLU A 1 201 ? -15.489 -18.404 -3.108 1.00 90.56 201 GLU A C 1
ATOM 1694 O O . GLU A 1 201 ? -14.978 -18.773 -4.168 1.00 90.56 201 GLU A O 1
ATOM 1699 N N . ASN A 1 202 ? -15.889 -19.252 -2.163 1.00 87.56 202 ASN A N 1
ATOM 1700 C CA . ASN A 1 202 ? -15.834 -20.703 -2.306 1.00 87.56 202 ASN A CA 1
ATOM 1701 C C . ASN A 1 202 ? -17.229 -21.230 -2.686 1.00 87.56 202 ASN A C 1
ATOM 1703 O O . ASN A 1 202 ? -18.213 -20.886 -2.036 1.00 87.56 202 ASN A O 1
ATOM 1707 N N . ILE A 1 203 ? -17.308 -22.056 -3.735 1.00 88.62 203 ILE A N 1
ATOM 1708 C CA . ILE A 1 203 ? -18.566 -22.642 -4.230 1.00 88.62 203 ILE A CA 1
ATOM 1709 C C . ILE A 1 203 ? -19.262 -23.461 -3.136 1.00 88.62 203 ILE A C 1
ATOM 1711 O O . ILE A 1 203 ? -20.464 -23.319 -2.949 1.00 88.62 203 ILE A O 1
ATOM 1715 N N . GLU A 1 204 ? -18.511 -24.259 -2.376 1.00 88.94 204 GLU A N 1
ATOM 1716 C CA . GLU A 1 204 ? -19.040 -25.131 -1.320 1.00 88.94 204 GLU A CA 1
ATOM 1717 C C . GLU A 1 204 ? -19.588 -24.337 -0.129 1.00 88.94 204 GLU A C 1
ATOM 1719 O O . GLU A 1 204 ? -20.555 -24.744 0.506 1.00 88.94 204 GLU A O 1
ATOM 1724 N N . GLN A 1 205 ? -18.983 -23.184 0.174 1.00 86.31 205 GLN A N 1
ATOM 1725 C CA . GLN A 1 205 ? -19.375 -22.337 1.308 1.00 86.31 205 GLN A CA 1
ATOM 1726 C C . GLN A 1 205 ? -20.411 -21.266 0.935 1.00 86.31 205 GLN A C 1
ATOM 1728 O O . GLN A 1 205 ? -20.938 -20.586 1.817 1.00 86.31 205 GLN A O 1
ATOM 1733 N N . GLY A 1 206 ? -20.689 -21.086 -0.358 1.00 89.56 206 GLY A N 1
ATOM 1734 C CA . GLY A 1 206 ? -21.528 -20.003 -0.856 1.00 89.56 206 GLY A CA 1
ATOM 1735 C C . GLY A 1 206 ? -20.880 -18.614 -0.736 1.00 89.56 206 GLY A C 1
ATOM 1736 O O . GLY A 1 206 ? -19.688 -18.459 -0.465 1.00 89.56 206 GLY A O 1
ATOM 1737 N N . ILE A 1 207 ? -21.677 -17.567 -0.967 1.00 90.50 207 ILE A N 1
ATOM 1738 C CA . ILE A 1 207 ? -21.230 -16.166 -0.895 1.00 90.50 207 ILE A CA 1
ATOM 1739 C C . ILE A 1 207 ? -21.472 -15.635 0.517 1.00 90.50 207 ILE A C 1
ATOM 1741 O O . ILE A 1 207 ? -22.504 -15.033 0.808 1.00 90.50 207 ILE A O 1
ATOM 1745 N N . CYS A 1 208 ? -20.509 -15.861 1.407 1.00 88.50 208 CYS A N 1
ATOM 1746 C CA . CYS A 1 208 ? -20.621 -15.529 2.828 1.00 88.50 208 CYS A CA 1
ATOM 1747 C C . CYS A 1 208 ? -19.681 -14.396 3.278 1.00 88.50 208 CYS A C 1
ATOM 1749 O O . CYS A 1 208 ? -19.510 -14.168 4.477 1.00 88.50 208 CYS A O 1
ATOM 1751 N N . HIS A 1 209 ? -19.042 -13.664 2.354 1.00 90.31 209 HIS A N 1
ATOM 1752 C CA . HIS A 1 209 ? -18.096 -12.623 2.746 1.00 90.31 209 HIS A CA 1
ATOM 1753 C C . HIS A 1 209 ? -18.772 -11.412 3.404 1.00 90.31 209 HIS A C 1
ATOM 1755 O O . HIS A 1 209 ? -19.393 -10.565 2.757 1.00 90.31 209 HIS A O 1
ATOM 1761 N N . GLU A 1 210 ? -18.562 -11.286 4.714 1.00 92.69 210 GLU A N 1
ATOM 1762 C CA . GLU A 1 210 ? -19.073 -10.173 5.506 1.00 92.69 210 GLU A CA 1
ATOM 1763 C C . GLU A 1 210 ? -18.080 -9.015 5.676 1.00 92.69 210 GLU A C 1
ATOM 1765 O O . GLU A 1 210 ? -16.883 -9.192 5.944 1.00 92.69 210 GLU A O 1
ATOM 1770 N N . ILE A 1 211 ? -18.613 -7.793 5.646 1.00 91.38 211 ILE A N 1
ATOM 1771 C CA . ILE A 1 211 ? -17.888 -6.563 5.980 1.00 91.38 211 ILE A CA 1
ATOM 1772 C C . ILE A 1 211 ? -18.525 -5.841 7.169 1.00 91.38 211 ILE A C 1
ATOM 1774 O O . ILE A 1 211 ? -19.706 -6.008 7.466 1.00 91.38 211 ILE A O 1
ATOM 1778 N N . ASP A 1 212 ? -17.741 -5.002 7.854 1.00 92.38 212 ASP A N 1
ATOM 1779 C CA . ASP A 1 212 ? -18.301 -4.076 8.845 1.00 92.38 212 ASP A CA 1
ATOM 1780 C C . ASP A 1 212 ? -19.305 -3.151 8.164 1.00 92.38 212 ASP A C 1
ATOM 1782 O O . ASP A 1 212 ? -18.977 -2.533 7.148 1.00 92.38 212 ASP A O 1
ATOM 1786 N N . ASN A 1 213 ? -20.498 -3.011 8.744 1.00 93.00 213 ASN A N 1
ATOM 1787 C CA . ASN A 1 213 ? -21.548 -2.193 8.154 1.00 93.00 213 ASN A CA 1
ATOM 1788 C C . ASN A 1 213 ? -21.072 -0.727 7.984 1.00 93.00 213 ASN A C 1
ATOM 1790 O O . ASN A 1 213 ? -20.893 -0.012 8.983 1.00 93.00 213 ASN A O 1
ATOM 1794 N N . PRO A 1 214 ? -20.892 -0.233 6.740 1.00 91.19 214 PRO A N 1
ATOM 1795 C CA . PRO A 1 214 ? -20.397 1.116 6.471 1.00 91.19 214 PRO A CA 1
ATOM 1796 C C . PRO A 1 214 ? -21.277 2.211 7.078 1.00 91.19 214 PRO A C 1
ATOM 1798 O O . PRO A 1 214 ? -20.776 3.275 7.448 1.00 91.19 214 PRO A O 1
ATOM 1801 N N . GLU A 1 215 ? -22.577 1.962 7.228 1.00 91.62 215 GLU A N 1
ATOM 1802 C CA . GLU A 1 215 ? -23.517 2.942 7.777 1.00 91.62 215 GLU A CA 1
ATOM 1803 C C . GLU A 1 215 ? -23.259 3.192 9.259 1.00 91.62 215 GLU A C 1
ATOM 1805 O O . GLU A 1 215 ? -23.270 4.340 9.713 1.00 91.62 215 GLU A O 1
ATOM 1810 N N . ARG A 1 216 ? -22.872 2.146 10.002 1.00 93.69 216 ARG A N 1
ATOM 1811 C CA . ARG A 1 216 ? -22.422 2.293 11.391 1.00 93.69 216 ARG A CA 1
ATOM 1812 C C . ARG A 1 216 ? -21.189 3.185 11.483 1.00 93.69 216 ARG A C 1
ATOM 1814 O O . ARG A 1 216 ? -21.082 3.971 12.424 1.00 93.69 216 ARG A O 1
ATOM 1821 N N . ARG A 1 217 ? -20.279 3.126 10.500 1.00 91.31 217 ARG A N 1
ATOM 1822 C CA . ARG A 1 217 ? -19.099 4.009 10.430 1.00 91.31 217 ARG A CA 1
ATOM 1823 C C . ARG A 1 217 ? -19.489 5.461 10.153 1.00 91.31 217 ARG A C 1
ATOM 1825 O O . ARG A 1 217 ? -18.917 6.363 10.768 1.00 91.31 217 ARG A O 1
ATOM 1832 N N . VAL A 1 218 ? -20.461 5.704 9.272 1.00 93.38 218 VAL A N 1
ATOM 1833 C CA . VAL A 1 218 ? -20.991 7.054 9.003 1.00 93.38 218 VAL A CA 1
ATOM 1834 C C . VAL A 1 218 ? -21.613 7.648 10.268 1.00 93.38 218 VAL A C 1
ATOM 1836 O O . VAL A 1 218 ? -21.286 8.777 10.641 1.00 93.38 218 VAL A O 1
ATOM 1839 N N . ILE A 1 219 ? -22.441 6.880 10.980 1.00 94.00 219 ILE A N 1
ATOM 1840 C CA . ILE A 1 219 ? -23.031 7.319 12.252 1.00 94.00 219 ILE A CA 1
ATOM 1841 C C . ILE A 1 219 ? -21.941 7.517 13.318 1.00 94.00 219 ILE A C 1
ATOM 1843 O O . ILE A 1 219 ? -21.950 8.518 14.031 1.00 94.00 219 ILE A O 1
ATOM 1847 N N . GLY A 1 220 ? -20.941 6.633 13.380 1.00 93.62 220 GLY A N 1
ATOM 1848 C CA . GLY A 1 220 ? -19.788 6.766 14.274 1.00 93.62 220 GLY A CA 1
ATOM 1849 C C . GLY A 1 220 ? -19.020 8.080 14.083 1.00 93.62 220 GLY A C 1
ATOM 1850 O O . GLY A 1 220 ? -18.683 8.741 15.067 1.00 93.62 220 GLY A O 1
ATOM 1851 N N . LYS A 1 221 ? -18.812 8.518 12.832 1.00 93.44 221 LYS A N 1
ATOM 1852 C CA . LYS A 1 221 ? -18.226 9.837 12.529 1.00 93.44 221 LYS A CA 1
ATOM 1853 C C . LYS A 1 221 ? -19.105 10.984 13.035 1.00 93.44 221 LYS A C 1
ATOM 1855 O O . LYS A 1 221 ? -18.581 11.922 13.633 1.00 93.44 221 LYS A O 1
ATOM 1860 N N . LYS A 1 222 ? -20.430 10.897 12.857 1.00 94.25 222 LYS A N 1
ATOM 1861 C CA . LYS A 1 222 ? -21.378 11.895 13.392 1.00 94.25 222 LYS A CA 1
ATOM 1862 C C . LYS A 1 222 ? -21.305 11.969 14.921 1.00 94.25 222 LYS A C 1
ATOM 1864 O O . LYS A 1 222 ? -21.197 13.063 15.466 1.00 94.25 222 LYS A O 1
ATOM 1869 N N . ILE A 1 223 ? -21.280 10.824 15.607 1.00 94.19 223 ILE A N 1
ATOM 1870 C CA . ILE A 1 223 ? -21.118 10.743 17.069 1.00 94.19 223 ILE A CA 1
ATOM 1871 C C . ILE A 1 223 ? -19.802 11.393 17.506 1.00 94.19 223 ILE A C 1
ATOM 1873 O O . ILE A 1 223 ? -19.797 12.186 18.444 1.00 94.19 223 ILE A O 1
ATOM 1877 N N . SER A 1 224 ? -18.691 11.093 16.828 1.00 95.00 224 SER A N 1
ATOM 1878 C CA . SER A 1 224 ? -17.386 11.695 17.126 1.00 95.00 224 SER A CA 1
ATOM 1879 C C . SER A 1 224 ? -17.414 13.222 16.979 1.00 95.00 224 SER A C 1
ATOM 1881 O O . SER A 1 224 ? -16.977 13.927 17.888 1.00 95.00 224 SER A O 1
ATOM 1883 N N . GLY A 1 225 ? -18.022 13.741 15.906 1.00 95.56 225 GLY A N 1
ATOM 1884 C CA . GLY A 1 225 ? -18.209 15.181 15.716 1.00 95.56 225 GLY A CA 1
ATOM 1885 C C . GLY A 1 225 ? -19.074 15.830 16.804 1.00 95.56 225 GLY A C 1
ATOM 1886 O O . GLY A 1 225 ? -18.733 16.898 17.309 1.00 95.56 225 GLY A O 1
ATOM 1887 N N . LEU A 1 226 ? -20.163 15.174 17.220 1.00 94.62 226 LEU A N 1
ATOM 1888 C CA . LEU A 1 226 ? -21.006 15.648 18.324 1.00 94.62 226 LEU A CA 1
ATOM 1889 C C . LEU A 1 226 ? -20.260 15.637 19.667 1.00 94.62 226 LEU A C 1
ATOM 1891 O O . LEU A 1 226 ? -20.385 16.590 20.430 1.00 94.62 226 LEU A O 1
ATOM 1895 N N . ARG A 1 227 ? -19.441 14.612 19.939 1.00 94.69 227 ARG A N 1
ATOM 1896 C CA . ARG A 1 227 ? -18.589 14.545 21.141 1.00 94.69 227 ARG A CA 1
ATOM 1897 C C . ARG A 1 227 ? -17.553 15.667 21.167 1.00 94.69 227 ARG A C 1
ATOM 1899 O O . ARG A 1 227 ? -17.374 16.290 22.205 1.00 94.69 227 ARG A O 1
ATOM 1906 N N . ALA A 1 228 ? -16.926 15.979 20.034 1.00 94.69 228 ALA A N 1
ATOM 1907 C CA . ALA A 1 228 ? -15.994 17.103 19.944 1.00 94.69 228 ALA A CA 1
ATOM 1908 C C . ALA A 1 228 ? -16.687 18.446 20.242 1.00 94.69 228 ALA A C 1
ATOM 1910 O O . ALA A 1 228 ? -16.173 19.253 21.017 1.00 94.69 228 ALA A O 1
ATOM 1911 N N . LYS A 1 229 ? -17.894 18.662 19.693 1.00 94.06 229 LYS A N 1
ATOM 1912 C CA . LYS A 1 229 ? -18.718 19.842 20.014 1.00 94.06 229 LYS A CA 1
ATOM 1913 C C . LYS A 1 229 ? -19.096 19.885 21.495 1.00 94.06 229 LYS A C 1
ATOM 1915 O O . LYS A 1 229 ? -18.971 20.939 22.110 1.00 94.06 229 LYS A O 1
ATOM 1920 N N . LYS A 1 230 ? -19.506 18.748 22.069 1.00 93.25 230 LYS A N 1
ATOM 1921 C CA . LYS A 1 230 ? -19.830 18.618 23.496 1.00 93.25 230 LYS A CA 1
ATOM 1922 C C . LYS A 1 230 ? -18.635 19.026 24.357 1.00 93.25 230 LYS A C 1
ATOM 1924 O O . LYS A 1 230 ? -18.789 19.913 25.183 1.00 93.25 230 LYS A O 1
ATOM 1929 N N . ASN A 1 231 ? -17.448 18.480 24.087 1.00 92.62 231 ASN A N 1
ATOM 1930 C CA . ASN A 1 231 ? -16.225 18.797 24.830 1.00 92.62 231 ASN A CA 1
ATOM 1931 C C . ASN A 1 231 ? -15.866 20.290 24.760 1.00 92.62 231 ASN A C 1
ATOM 1933 O O . ASN A 1 231 ? -15.465 20.872 25.766 1.00 92.62 231 ASN A O 1
ATOM 1937 N N . LYS A 1 232 ? -16.057 20.938 23.600 1.00 93.56 232 LYS A N 1
ATOM 1938 C CA . LYS A 1 232 ? -15.854 22.390 23.460 1.00 93.56 232 LYS A CA 1
ATOM 1939 C C . LYS A 1 232 ? -16.812 23.186 24.352 1.00 93.56 232 LYS A C 1
ATOM 1941 O O . LYS A 1 232 ? -16.379 24.121 25.019 1.00 93.56 232 LYS A O 1
ATOM 1946 N N . ILE A 1 233 ? -18.090 22.800 24.392 1.00 91.38 233 ILE A N 1
ATOM 1947 C CA . ILE A 1 233 ? -19.088 23.433 25.267 1.00 91.38 233 ILE A CA 1
ATOM 1948 C C . ILE A 1 233 ? -18.769 23.165 26.742 1.00 91.38 233 ILE A C 1
ATOM 1950 O O . ILE A 1 233 ? -18.854 24.089 27.541 1.00 91.38 233 ILE A O 1
ATOM 1954 N N . SER A 1 234 ? -18.337 21.956 27.112 1.00 90.19 234 SER A N 1
ATOM 1955 C CA . SER A 1 234 ? -17.911 21.647 28.485 1.00 90.19 234 SER A CA 1
ATOM 1956 C C . SER A 1 234 ? -16.763 22.557 28.942 1.00 90.19 234 SER A C 1
ATOM 1958 O O . SER A 1 234 ? -16.811 23.084 30.050 1.00 90.19 234 SER A O 1
ATOM 1960 N N . GLY A 1 235 ? -15.781 22.826 28.074 1.00 89.69 235 GLY A N 1
ATOM 1961 C CA . GLY A 1 235 ? -14.711 23.789 28.362 1.00 89.69 235 GLY A CA 1
ATOM 1962 C C . GLY A 1 235 ? -15.216 25.228 28.546 1.00 89.69 235 GLY A C 1
ATOM 1963 O O . GLY A 1 235 ? -14.759 25.933 29.442 1.00 89.69 235 GLY A O 1
ATOM 1964 N N . GLN A 1 236 ? -16.202 25.656 27.749 1.00 88.81 236 GLN A N 1
ATOM 1965 C CA . GLN A 1 236 ? -16.840 26.973 27.898 1.00 88.81 236 GLN A CA 1
ATOM 1966 C C . GLN A 1 236 ? -17.664 27.086 29.187 1.00 88.81 236 GLN A C 1
ATOM 1968 O O . GLN A 1 236 ? -17.643 28.136 29.822 1.00 88.81 236 GLN A O 1
ATOM 1973 N N . ILE A 1 237 ? -18.353 26.014 29.591 1.00 88.44 237 ILE A N 1
ATOM 1974 C CA . ILE A 1 237 ? -19.074 25.941 30.870 1.00 88.44 237 ILE A CA 1
ATOM 1975 C C . ILE A 1 237 ? -18.094 26.149 32.027 1.00 88.44 237 ILE A C 1
ATOM 1977 O O . ILE A 1 237 ? -18.330 27.019 32.855 1.00 88.44 237 ILE A O 1
ATOM 1981 N N . LEU A 1 238 ? -16.973 25.419 32.046 1.00 87.88 238 LEU A N 1
ATOM 1982 C CA . LEU A 1 238 ? -15.927 25.563 33.068 1.00 87.88 238 LEU A CA 1
ATOM 1983 C C . LEU A 1 238 ? -15.358 26.987 33.140 1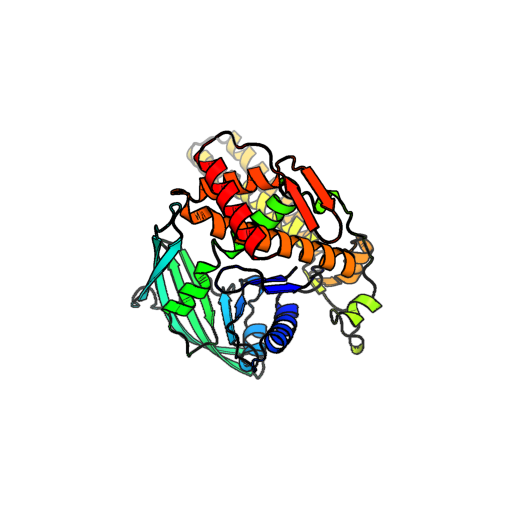.00 87.88 238 LEU A C 1
ATOM 1985 O O . LEU A 1 238 ? -15.103 27.488 34.231 1.00 87.88 238 LEU A O 1
ATOM 1989 N N . LYS A 1 239 ? -15.177 27.648 31.990 1.00 87.94 239 LYS A N 1
ATOM 1990 C CA . LYS A 1 239 ? -14.721 29.042 31.929 1.00 87.94 239 LYS A CA 1
ATOM 1991 C C . LYS A 1 239 ? -15.755 30.000 32.534 1.00 87.94 239 LYS A C 1
ATOM 1993 O O . LYS A 1 239 ? -15.432 30.733 33.459 1.00 87.94 239 LYS A O 1
ATOM 1998 N N . HIS A 1 240 ? -17.004 29.944 32.074 1.00 84.00 240 HIS A N 1
ATOM 1999 C CA . HIS A 1 240 ? -18.053 30.855 32.543 1.00 84.00 240 HIS A CA 1
ATOM 2000 C C . HIS A 1 240 ? -18.538 30.561 33.974 1.00 84.00 240 HIS A C 1
ATOM 2002 O O . HIS A 1 240 ? -19.046 31.462 34.631 1.00 84.00 240 HIS A O 1
ATOM 2008 N N . GLN A 1 241 ? -18.330 29.344 34.498 1.00 84.25 241 GLN A N 1
ATOM 2009 C CA . GLN A 1 241 ? -18.502 29.053 35.929 1.00 84.25 241 GLN A CA 1
ATOM 2010 C C . GLN A 1 241 ? -17.517 29.833 36.803 1.00 84.25 241 GLN A C 1
ATOM 2012 O O . GLN A 1 241 ? -17.892 30.244 37.894 1.00 84.25 241 GLN A O 1
ATOM 2017 N N . LYS A 1 242 ? -16.279 30.045 36.334 1.00 82.62 242 LYS A N 1
ATOM 2018 C CA . LYS A 1 242 ? -15.272 30.841 37.052 1.00 82.62 242 LYS A CA 1
ATOM 2019 C C . LYS A 1 242 ? -15.532 32.347 36.957 1.00 82.62 242 LYS A C 1
ATOM 2021 O O . LYS A 1 242 ? -15.148 33.077 37.857 1.00 82.62 242 LYS A O 1
ATOM 2026 N N . GLU A 1 243 ? -16.171 32.796 35.879 1.00 82.31 243 GLU A N 1
ATOM 2027 C CA . GLU A 1 243 ? -16.460 34.214 35.604 1.00 82.31 243 GLU A CA 1
ATOM 2028 C C . GLU A 1 243 ? -17.794 34.706 36.208 1.00 82.31 243 GLU A C 1
ATOM 2030 O O . GLU A 1 243 ? -18.062 35.901 36.182 1.00 82.31 243 GLU A O 1
ATOM 2035 N N . GLY A 1 244 ? -18.644 33.815 36.740 1.00 76.12 244 GLY A N 1
ATOM 2036 C CA . GLY A 1 244 ? -19.895 34.188 37.423 1.00 76.12 244 GLY A CA 1
ATOM 2037 C C . GLY A 1 244 ? -21.078 34.578 36.517 1.00 76.12 244 GLY A C 1
ATOM 2038 O O . GLY A 1 244 ? -22.108 35.029 37.018 1.00 76.12 244 GLY A O 1
ATOM 2039 N N . ASP A 1 245 ? -20.989 34.386 35.194 1.00 77.94 245 ASP A N 1
ATOM 2040 C CA . ASP A 1 245 ? -22.071 34.713 34.245 1.00 77.94 245 ASP A CA 1
ATOM 2041 C C . ASP A 1 245 ? -23.173 33.632 34.231 1.00 77.94 245 ASP A C 1
ATOM 2043 O O . ASP A 1 245 ? -23.171 32.683 33.435 1.00 77.94 245 ASP A O 1
ATOM 2047 N N . ASN A 1 246 ? -24.154 33.792 35.122 1.00 78.19 246 ASN A N 1
ATOM 2048 C CA . ASN A 1 246 ? -25.251 32.840 35.314 1.00 78.19 246 ASN A CA 1
ATOM 2049 C C . ASN A 1 246 ? -26.162 32.665 34.083 1.00 78.19 246 ASN A C 1
ATOM 2051 O O . ASN A 1 246 ? -26.669 31.562 33.846 1.00 78.19 246 ASN A O 1
ATOM 2055 N N . LYS A 1 247 ? -26.367 33.711 33.269 1.00 81.25 247 LYS A N 1
ATOM 2056 C CA . LYS A 1 247 ? -27.278 33.653 32.110 1.00 81.25 247 LYS A CA 1
ATOM 2057 C C . LYS A 1 247 ? -26.667 32.822 30.984 1.00 81.25 247 LYS A C 1
ATOM 2059 O O . LYS A 1 247 ? -27.320 31.925 30.440 1.00 81.25 247 LYS A O 1
ATOM 2064 N N . LYS A 1 248 ? -25.393 33.067 30.676 1.00 81.38 248 LYS A N 1
ATOM 2065 C CA . LYS A 1 248 ? -24.655 32.343 29.633 1.00 81.38 248 LYS A CA 1
ATOM 2066 C C . LYS A 1 248 ? -24.353 30.904 30.041 1.00 81.38 248 LYS A C 1
ATOM 2068 O O . LYS A 1 248 ? -24.412 29.992 29.213 1.00 81.38 248 LYS A O 1
ATOM 2073 N N . LEU A 1 249 ? -24.133 30.673 31.336 1.00 85.44 249 LEU A N 1
ATOM 2074 C CA . LEU A 1 249 ? -23.975 29.338 31.901 1.00 85.44 249 LEU A CA 1
ATOM 2075 C C . LEU A 1 249 ? -25.221 28.463 31.689 1.00 85.44 249 LEU A C 1
ATOM 2077 O O . LEU A 1 249 ? -25.097 27.300 31.291 1.00 85.44 249 LEU A O 1
ATOM 2081 N N . LEU A 1 250 ? -26.419 29.010 31.921 1.00 87.56 250 LEU A N 1
ATOM 2082 C CA . LEU A 1 250 ? -27.675 28.283 31.728 1.00 87.56 250 LEU A CA 1
ATOM 2083 C C . LEU A 1 250 ? -27.881 27.890 30.256 1.00 87.56 250 LEU A C 1
ATOM 2085 O O . LEU A 1 250 ? -28.263 26.754 29.962 1.00 87.56 250 LEU A O 1
ATOM 2089 N N . GLU A 1 251 ? -27.580 28.797 29.324 1.00 89.12 251 GLU A N 1
ATOM 2090 C CA . GLU A 1 251 ? -27.662 28.533 27.884 1.00 89.12 251 GLU A CA 1
ATOM 2091 C C . GLU A 1 251 ? -26.694 27.419 27.452 1.00 89.12 251 GLU A C 1
ATOM 2093 O O . GLU A 1 251 ? -27.078 26.485 26.740 1.00 89.12 251 GLU A O 1
ATOM 2098 N N . LEU A 1 252 ? -25.444 27.468 27.921 1.00 90.00 252 LEU A N 1
ATOM 2099 C CA . LEU A 1 252 ? -24.436 26.456 27.608 1.00 90.00 252 LEU A CA 1
ATOM 2100 C C . LEU A 1 252 ? -24.791 25.085 28.194 1.00 90.00 252 LEU A C 1
ATOM 2102 O O . LEU A 1 252 ? -24.642 24.077 27.500 1.00 90.00 252 LEU A O 1
ATOM 2106 N N . LYS A 1 253 ? -25.334 25.031 29.418 1.00 90.38 253 LYS A N 1
ATOM 2107 C CA . LYS A 1 253 ? -25.845 23.787 30.018 1.00 90.38 253 LYS A CA 1
ATOM 2108 C C . LYS A 1 253 ? -26.991 23.188 29.195 1.00 90.38 253 LYS A C 1
ATOM 2110 O O . LYS A 1 253 ? -26.983 21.985 28.943 1.00 90.38 253 LYS A O 1
ATOM 2115 N N . ARG A 1 254 ? -27.932 24.008 28.703 1.00 91.25 254 ARG A N 1
ATOM 2116 C CA . ARG A 1 254 ? -29.011 23.552 27.798 1.00 91.25 254 ARG A CA 1
ATOM 2117 C C . ARG A 1 254 ? -28.466 23.007 26.475 1.00 91.25 254 ARG A C 1
ATOM 2119 O O . ARG A 1 254 ? -28.912 21.964 26.003 1.00 91.25 254 ARG A O 1
ATOM 2126 N N . LYS A 1 255 ? -27.468 23.669 25.878 1.00 91.38 255 LYS A N 1
ATOM 2127 C CA . LYS A 1 255 ? -26.807 23.167 24.659 1.00 91.38 255 LYS A CA 1
ATOM 2128 C C . LYS A 1 255 ? -26.067 21.851 24.916 1.00 91.38 255 LYS A C 1
ATOM 2130 O O . LYS A 1 255 ? -26.130 20.948 24.084 1.00 91.38 255 LYS A O 1
ATOM 2135 N N . HIS A 1 256 ? -25.406 21.718 26.065 1.00 93.50 256 HIS A N 1
ATOM 2136 C CA . HIS A 1 256 ? -24.705 20.497 26.461 1.00 93.50 256 HIS A CA 1
ATOM 2137 C C . HIS A 1 256 ? -25.659 19.301 26.587 1.00 93.50 256 HIS A C 1
ATOM 2139 O O . HIS A 1 256 ? -25.416 18.261 25.974 1.00 93.50 256 HIS A O 1
ATOM 2145 N N . THR A 1 257 ? -26.776 19.460 27.303 1.00 93.06 257 THR A N 1
ATOM 2146 C CA . THR A 1 257 ? -27.791 18.400 27.439 1.00 93.06 257 THR A CA 1
ATOM 2147 C C . THR A 1 257 ? -28.468 18.080 26.103 1.00 93.06 257 THR A C 1
ATOM 2149 O O . THR A 1 257 ? -28.718 16.913 25.794 1.00 93.06 257 THR A O 1
ATOM 2152 N N . GLY A 1 258 ? -28.697 19.085 25.248 1.00 93.62 258 GLY A N 1
ATOM 2153 C CA . GLY A 1 258 ? -29.169 18.883 23.876 1.00 93.62 258 GLY A CA 1
ATOM 2154 C C . GLY A 1 258 ? -28.223 18.011 23.040 1.00 93.62 258 GLY A C 1
ATOM 2155 O O . GLY A 1 258 ? -28.668 17.067 22.382 1.00 93.62 258 GLY A O 1
ATOM 2156 N N . LEU A 1 259 ? -26.912 18.266 23.108 1.00 92.88 259 LEU A N 1
ATOM 2157 C CA . LEU A 1 259 ? -25.899 17.448 22.431 1.00 92.88 259 LEU A CA 1
ATOM 2158 C C . LEU A 1 259 ? -25.829 16.022 22.989 1.00 92.88 259 LEU A C 1
ATOM 2160 O O . LEU A 1 259 ? -25.659 15.083 22.214 1.00 92.88 259 LEU A O 1
ATOM 2164 N N . GLU A 1 260 ? -25.991 15.829 24.299 1.00 94.12 260 GLU A N 1
ATOM 2165 C CA . GLU A 1 260 ? -26.058 14.489 24.899 1.00 94.12 260 GLU A CA 1
ATOM 2166 C C . GLU A 1 260 ? -27.233 13.675 24.363 1.00 94.12 260 GLU A C 1
ATOM 2168 O O . GLU A 1 260 ? -27.048 12.530 23.946 1.00 94.12 260 GLU A O 1
ATOM 2173 N N . ARG A 1 261 ? -28.424 14.281 24.284 1.00 94.69 261 ARG A N 1
ATOM 2174 C CA . ARG A 1 261 ? -29.598 13.632 23.682 1.00 94.69 261 ARG A CA 1
ATOM 2175 C C . ARG A 1 261 ? -29.336 13.255 22.226 1.00 94.69 261 ARG A C 1
ATOM 2177 O O . ARG A 1 261 ? -29.627 12.131 21.820 1.00 94.69 261 ARG A O 1
ATOM 2184 N N . GLN A 1 262 ? -28.734 14.154 21.446 1.00 94.69 262 GLN A N 1
ATOM 2185 C CA . GLN A 1 262 ? -28.376 13.869 20.055 1.00 94.69 262 GLN A CA 1
ATOM 2186 C C . GLN A 1 262 ? -27.374 12.712 19.941 1.00 94.69 262 GLN A C 1
ATOM 2188 O O . GLN A 1 262 ? -27.562 11.831 19.103 1.00 94.69 262 GLN A O 1
ATOM 2193 N N . ILE A 1 263 ? -26.342 12.678 20.790 1.00 94.62 263 ILE A N 1
ATOM 2194 C CA . ILE A 1 263 ? -25.361 11.586 20.831 1.00 94.62 263 ILE A CA 1
ATOM 2195 C C . ILE A 1 263 ? -26.056 10.255 21.131 1.00 94.62 263 ILE A C 1
ATOM 2197 O O . ILE A 1 263 ? -25.856 9.294 20.389 1.00 94.62 263 ILE A O 1
ATOM 2201 N N . ASN A 1 264 ? -26.906 10.206 22.158 1.00 95.69 264 ASN A N 1
ATOM 2202 C CA . ASN A 1 264 ? -27.613 8.987 22.552 1.00 95.69 264 ASN A CA 1
ATOM 2203 C C . ASN A 1 264 ? -28.557 8.491 21.451 1.00 95.69 264 ASN A C 1
ATOM 2205 O O . ASN A 1 264 ? -28.581 7.298 21.154 1.00 95.69 264 ASN A O 1
ATOM 2209 N N . ASN A 1 265 ? -29.263 9.397 20.770 1.00 95.81 265 ASN A N 1
ATOM 2210 C CA . ASN A 1 265 ? -30.111 9.041 19.632 1.00 95.81 265 ASN A CA 1
ATOM 2211 C C . ASN A 1 265 ? -29.299 8.440 18.474 1.00 95.81 265 ASN A C 1
ATOM 2213 O O . ASN A 1 265 ? -29.718 7.453 17.873 1.00 95.81 265 ASN A O 1
ATOM 2217 N N . GLN A 1 266 ? -28.122 8.996 18.169 1.00 94.44 266 GLN A N 1
ATOM 2218 C CA . GLN A 1 266 ? -27.239 8.431 17.142 1.00 94.44 266 GLN A CA 1
ATOM 2219 C C . GLN A 1 266 ? -26.656 7.075 17.563 1.00 94.44 266 GLN A C 1
ATOM 2221 O O . GLN A 1 266 ? -26.532 6.188 16.723 1.00 94.44 266 GLN A O 1
ATOM 2226 N N . ILE A 1 267 ? -26.332 6.883 18.846 1.00 94.12 267 ILE A N 1
ATOM 2227 C CA . ILE A 1 267 ? -25.877 5.590 19.380 1.00 94.12 267 ILE A CA 1
ATOM 2228 C C . ILE A 1 267 ? -26.972 4.531 19.214 1.00 94.12 267 ILE A C 1
ATOM 2230 O O . ILE A 1 267 ? -26.704 3.495 18.613 1.00 94.12 267 ILE A O 1
ATOM 2234 N N . LYS A 1 268 ? -28.213 4.826 19.628 1.00 95.56 268 LYS A N 1
ATOM 2235 C CA . LYS A 1 268 ? -29.362 3.922 19.447 1.00 95.56 268 LYS A CA 1
ATOM 2236 C C . LYS A 1 268 ? -29.555 3.533 17.979 1.00 95.56 268 LYS A C 1
ATOM 2238 O O . LYS A 1 268 ? -29.659 2.354 17.667 1.00 95.56 268 LYS A O 1
ATOM 2243 N N . ARG A 1 269 ? -29.511 4.510 17.062 1.00 93.88 269 ARG A N 1
ATOM 2244 C CA . ARG A 1 269 ? -29.595 4.254 15.610 1.00 93.88 269 ARG A CA 1
ATOM 2245 C C . ARG A 1 269 ? -28.457 3.372 15.097 1.00 93.88 269 ARG A C 1
ATOM 2247 O O . ARG A 1 269 ? -28.692 2.486 14.291 1.00 93.88 269 ARG A O 1
ATOM 2254 N N . ARG A 1 270 ? -27.221 3.607 15.549 1.00 94.38 270 ARG A N 1
ATOM 2255 C CA . ARG A 1 270 ? -26.056 2.791 15.170 1.00 94.38 270 ARG A CA 1
ATOM 2256 C C . ARG A 1 270 ? -26.199 1.350 15.655 1.00 94.38 270 ARG A C 1
ATOM 2258 O O . ARG A 1 270 ? -25.771 0.441 14.952 1.00 94.38 270 ARG A O 1
ATOM 2265 N N . ASP A 1 271 ? -26.716 1.164 16.863 1.00 93.44 271 ASP A N 1
ATOM 2266 C CA . ASP A 1 271 ? -26.775 -0.144 17.513 1.00 93.44 271 ASP A CA 1
ATOM 2267 C C . ASP A 1 271 ? -27.978 -0.974 17.056 1.00 93.44 271 ASP A C 1
ATOM 2269 O O . ASP A 1 271 ? -27.880 -2.196 17.064 1.00 93.44 271 ASP A O 1
ATOM 2273 N N . ALA A 1 272 ? -29.028 -0.327 16.540 1.00 94.75 272 ALA A N 1
ATOM 2274 C CA . ALA A 1 272 ? -30.115 -0.982 15.814 1.00 94.75 272 ALA A CA 1
ATOM 2275 C C . ALA A 1 272 ? -29.678 -1.580 14.459 1.00 94.75 272 ALA A C 1
ATOM 2277 O O . ALA A 1 272 ? -30.347 -2.463 13.935 1.00 94.75 272 ALA A O 1
ATOM 2278 N N . LEU A 1 273 ? -28.566 -1.113 13.877 1.00 93.56 273 LEU A N 1
ATOM 2279 C CA . LEU A 1 273 ? -28.040 -1.652 12.620 1.00 93.56 273 LEU A CA 1
ATOM 2280 C C . LEU A 1 273 ? -27.163 -2.891 12.862 1.00 93.56 273 LEU A C 1
ATOM 2282 O O . LEU A 1 273 ? -26.356 -2.900 13.803 1.00 93.56 273 LEU A O 1
ATOM 2286 N N . PRO A 1 274 ? -27.191 -3.890 11.962 1.00 94.25 274 PRO A N 1
ATOM 2287 C CA . PRO A 1 274 ? -26.340 -5.068 12.085 1.00 94.25 274 PRO A CA 1
ATOM 2288 C C . PRO A 1 274 ? -24.856 -4.676 12.050 1.00 94.25 274 PRO A C 1
ATOM 2290 O O . PRO A 1 274 ? -24.454 -3.731 11.360 1.00 94.25 274 PRO A O 1
ATOM 2293 N N . LYS A 1 275 ? -24.029 -5.364 12.853 1.00 94.00 275 LYS A N 1
ATOM 2294 C CA . LYS A 1 275 ? -22.571 -5.118 12.928 1.00 94.00 275 LYS A CA 1
ATOM 2295 C C . LYS A 1 275 ? -21.887 -5.462 11.604 1.00 94.00 275 LYS A C 1
ATOM 2297 O O . LYS A 1 275 ? -21.018 -4.713 11.153 1.00 94.00 275 LYS A O 1
ATOM 2302 N N . LYS A 1 276 ? -22.307 -6.577 11.013 1.00 94.62 276 LYS A N 1
ATOM 2303 C CA . LYS A 1 276 ? -21.803 -7.158 9.775 1.00 94.62 276 LYS A CA 1
ATOM 2304 C C . LYS A 1 276 ? -22.916 -7.215 8.739 1.00 94.62 276 LYS A C 1
ATOM 2306 O O . LYS A 1 276 ? -24.082 -7.300 9.106 1.00 94.62 276 LYS A O 1
ATOM 2311 N N . VAL A 1 277 ? -22.546 -7.090 7.473 1.00 94.19 277 VAL A N 1
ATOM 2312 C CA . VAL A 1 277 ? -23.448 -7.250 6.328 1.00 94.19 277 VAL A CA 1
ATOM 2313 C C . VAL A 1 277 ? -22.713 -8.002 5.230 1.00 94.19 277 VAL A C 1
ATOM 2315 O O . VAL A 1 277 ? -21.495 -7.836 5.087 1.00 94.19 277 VAL A O 1
ATOM 2318 N N . ASN A 1 278 ? -23.448 -8.787 4.449 1.00 94.62 278 ASN A N 1
ATOM 2319 C CA . ASN A 1 278 ? -22.913 -9.449 3.271 1.00 94.62 278 ASN A CA 1
ATOM 2320 C C . ASN A 1 278 ? -22.453 -8.398 2.244 1.00 94.62 278 ASN A C 1
ATOM 2322 O O . ASN A 1 278 ? -23.169 -7.437 1.939 1.00 94.62 278 ASN A O 1
ATOM 2326 N N . LEU A 1 279 ? -21.224 -8.536 1.742 1.00 94.06 279 LEU A N 1
ATOM 2327 C CA . LEU A 1 279 ? -20.665 -7.582 0.788 1.00 94.06 279 LEU A CA 1
ATOM 2328 C C . LEU A 1 279 ? -21.357 -7.669 -0.575 1.00 94.06 279 LEU A C 1
ATOM 2330 O O . LEU A 1 279 ? -21.610 -6.634 -1.191 1.00 94.06 279 LEU A O 1
ATOM 2334 N N . PHE A 1 280 ? -21.649 -8.879 -1.047 1.00 93.88 280 PHE A N 1
ATOM 2335 C CA . PHE A 1 280 ? -22.225 -9.101 -2.366 1.00 93.88 280 PHE A CA 1
ATOM 2336 C C . PHE A 1 280 ? -23.657 -8.577 -2.458 1.00 93.88 280 PHE A C 1
ATOM 2338 O O . PHE A 1 280 ? -23.954 -7.817 -3.378 1.00 93.88 280 PHE A O 1
ATOM 2345 N N . GLU A 1 281 ? -24.505 -8.870 -1.470 1.00 93.12 281 GLU A N 1
ATOM 2346 C CA . GLU A 1 281 ? -25.864 -8.311 -1.395 1.00 93.12 281 GLU A CA 1
ATOM 2347 C C . GLU A 1 281 ? -25.835 -6.784 -1.454 1.00 93.12 281 GLU A C 1
ATOM 2349 O O . GLU A 1 281 ? -26.553 -6.157 -2.232 1.00 93.12 281 GLU A O 1
ATOM 2354 N N . ARG A 1 282 ? -24.920 -6.168 -0.700 1.00 91.56 282 ARG A N 1
ATOM 2355 C CA . ARG A 1 282 ? -24.757 -4.715 -0.686 1.00 91.56 282 ARG A CA 1
ATOM 2356 C C . ARG A 1 282 ? -24.251 -4.163 -2.019 1.00 91.56 282 ARG A C 1
ATOM 2358 O O . ARG A 1 282 ? -24.634 -3.060 -2.409 1.00 91.56 282 ARG A O 1
ATOM 2365 N N . ILE A 1 283 ? -23.370 -4.890 -2.707 1.00 93.25 283 ILE A N 1
ATOM 2366 C CA . ILE A 1 283 ? -22.914 -4.545 -4.059 1.00 93.25 283 ILE A CA 1
ATOM 2367 C C . ILE A 1 283 ? -24.102 -4.525 -5.024 1.00 93.25 283 ILE A C 1
ATOM 2369 O O . ILE A 1 283 ? -24.216 -3.569 -5.794 1.00 93.25 283 ILE A O 1
ATOM 2373 N N . GLN A 1 284 ? -24.994 -5.518 -4.948 1.00 93.19 284 GLN A N 1
ATOM 2374 C CA . GLN A 1 284 ? -26.204 -5.569 -5.773 1.00 93.19 284 GLN A CA 1
ATOM 2375 C C . GLN A 1 284 ? -27.172 -4.434 -5.416 1.00 93.19 284 GLN A C 1
ATOM 2377 O O . GLN A 1 284 ? -27.565 -3.674 -6.299 1.00 93.19 284 GLN A O 1
ATOM 2382 N N . GLU A 1 285 ? -27.476 -4.244 -4.127 1.00 93.00 285 GLU A N 1
ATOM 2383 C CA . GLU A 1 285 ? -28.385 -3.201 -3.623 1.00 93.00 285 GLU A CA 1
ATOM 2384 C C . GLU A 1 285 ? -27.942 -1.791 -4.050 1.00 93.00 285 GLU A C 1
ATOM 2386 O O . GLU A 1 285 ? -28.754 -0.955 -4.440 1.00 93.00 285 GLU A O 1
ATOM 2391 N N . LYS A 1 286 ? -26.634 -1.511 -3.995 1.00 92.44 286 LYS A N 1
ATOM 2392 C CA . LYS A 1 286 ? -26.067 -0.208 -4.379 1.00 92.44 286 LYS A CA 1
ATOM 2393 C C . LYS A 1 286 ? -25.729 -0.097 -5.869 1.00 92.44 286 LYS A C 1
ATOM 2395 O O . LYS A 1 286 ? -25.207 0.940 -6.275 1.00 92.44 286 LYS A O 1
ATOM 2400 N N . GLY A 1 287 ? -25.977 -1.135 -6.671 1.00 92.62 287 GLY A N 1
ATOM 2401 C CA . GLY A 1 287 ? -25.655 -1.153 -8.100 1.00 92.62 287 GLY A CA 1
ATOM 2402 C C . GLY A 1 287 ? -24.166 -0.930 -8.392 1.00 92.62 287 GLY A C 1
ATOM 2403 O O . GLY A 1 287 ? -23.815 -0.279 -9.378 1.00 92.62 287 GLY A O 1
ATOM 2404 N N . ILE A 1 288 ? -23.277 -1.417 -7.519 1.00 92.00 288 ILE A N 1
ATOM 2405 C CA . ILE A 1 288 ? -21.832 -1.224 -7.663 1.00 92.00 288 ILE A CA 1
ATOM 2406 C C . ILE A 1 288 ? -21.333 -2.081 -8.829 1.00 92.00 288 ILE A C 1
ATOM 2408 O O . ILE A 1 288 ? -21.462 -3.304 -8.840 1.00 92.00 288 ILE A O 1
ATOM 2412 N N . LEU A 1 289 ? -20.728 -1.424 -9.816 1.00 91.75 289 LEU A N 1
ATOM 2413 C CA . LEU A 1 289 ? -20.143 -2.072 -10.986 1.00 91.75 289 LEU A CA 1
ATOM 2414 C C . LEU A 1 289 ? -18.627 -2.189 -10.833 1.00 91.75 289 LEU A C 1
ATOM 2416 O O . LEU A 1 289 ? -17.972 -1.272 -10.334 1.00 91.75 289 LEU A O 1
ATOM 2420 N N . ARG A 1 290 ? -18.066 -3.286 -11.339 1.00 90.44 290 ARG A N 1
ATOM 2421 C CA . ARG A 1 290 ? -16.620 -3.450 -11.512 1.00 90.44 290 ARG A CA 1
ATOM 2422 C C . ARG A 1 290 ? -16.176 -2.971 -12.887 1.00 90.44 290 ARG A C 1
ATOM 2424 O O . ARG A 1 290 ? -16.985 -2.829 -13.809 1.00 90.44 290 ARG A O 1
ATOM 2431 N N . LEU A 1 291 ? -14.878 -2.746 -13.039 1.00 87.50 291 LEU A N 1
ATOM 2432 C CA . LEU A 1 291 ? -14.278 -2.542 -14.355 1.00 87.50 291 LEU A CA 1
ATOM 2433 C C . LEU A 1 291 ? -14.054 -3.897 -15.035 1.00 87.50 291 LEU A C 1
ATOM 2435 O O . LEU A 1 291 ? -13.954 -4.930 -14.384 1.00 87.50 291 LEU A O 1
ATOM 2439 N N . SER A 1 292 ? -14.025 -3.902 -16.363 1.00 86.75 292 SER A N 1
ATOM 2440 C CA . SER A 1 292 ? -13.691 -5.088 -17.142 1.00 86.75 292 SER A CA 1
ATOM 2441 C C . SER A 1 292 ? -12.200 -5.374 -17.042 1.00 86.75 292 SER A C 1
ATOM 2443 O O . SER A 1 292 ? -11.402 -4.535 -17.462 1.00 86.75 292 SER A O 1
ATOM 2445 N N . ASP A 1 293 ? -11.863 -6.579 -16.590 1.00 84.12 293 ASP A N 1
ATOM 2446 C CA . ASP A 1 293 ? -10.486 -6.986 -16.288 1.00 84.12 293 ASP A CA 1
ATOM 2447 C C . ASP A 1 293 ? -9.563 -6.829 -17.496 1.00 84.12 293 ASP A C 1
ATOM 2449 O O . ASP A 1 293 ? -8.597 -6.086 -17.426 1.00 84.12 293 ASP A O 1
ATOM 2453 N N . GLU A 1 294 ? -9.915 -7.420 -18.639 1.00 83.88 294 GLU A N 1
ATOM 2454 C CA . GLU A 1 294 ? -9.110 -7.382 -19.872 1.00 83.88 294 GLU A CA 1
ATOM 2455 C C . GLU A 1 294 ? -8.776 -5.957 -20.324 1.00 83.88 294 GLU A C 1
ATOM 2457 O O . GLU A 1 294 ? -7.611 -5.587 -20.447 1.00 83.88 294 GLU A O 1
ATOM 2462 N N . LYS A 1 295 ? -9.808 -5.123 -20.528 1.00 84.12 295 LYS A N 1
ATOM 2463 C CA . LYS A 1 295 ? -9.623 -3.743 -20.990 1.00 84.12 295 LYS A CA 1
ATOM 2464 C C . LYS A 1 295 ? -8.803 -2.950 -19.978 1.00 84.12 295 LYS A C 1
ATOM 2466 O O . LYS A 1 295 ? -7.927 -2.186 -20.362 1.00 84.12 295 LYS A O 1
ATOM 2471 N N . LYS A 1 296 ? -9.072 -3.131 -18.685 1.00 83.31 296 LYS A N 1
ATOM 2472 C CA . LYS A 1 296 ? -8.333 -2.429 -17.641 1.00 83.31 296 LYS A CA 1
ATOM 2473 C C . LYS A 1 296 ? -6.871 -2.864 -17.585 1.00 83.31 296 LYS A C 1
ATOM 2475 O O . LYS A 1 296 ? -6.008 -1.998 -17.517 1.00 83.31 296 LYS A O 1
ATOM 2480 N N . LEU A 1 297 ? -6.612 -4.166 -17.653 1.00 84.00 297 LEU A N 1
ATOM 2481 C CA . LEU A 1 297 ? -5.276 -4.745 -17.627 1.00 84.00 297 LEU A CA 1
ATOM 2482 C C . LEU A 1 297 ? -4.458 -4.257 -18.824 1.00 84.00 297 LEU A C 1
ATOM 2484 O O . LEU A 1 297 ? -3.334 -3.810 -18.638 1.00 84.00 297 LEU A O 1
ATOM 2488 N N . PHE A 1 298 ? -5.043 -4.261 -20.025 1.00 85.12 298 PHE A N 1
ATOM 2489 C CA . PHE A 1 298 ? -4.407 -3.742 -21.235 1.00 85.12 298 PHE A CA 1
ATOM 2490 C C . PHE A 1 298 ? -3.972 -2.279 -21.080 1.00 85.12 298 PHE A C 1
ATOM 2492 O O . PHE A 1 298 ? -2.810 -1.944 -21.304 1.00 85.12 298 PHE A O 1
ATOM 2499 N N . PHE A 1 299 ? -4.883 -1.401 -20.647 1.00 82.69 299 PHE A N 1
ATOM 2500 C CA . PHE A 1 299 ? -4.541 0.011 -20.474 1.00 82.69 299 PHE A CA 1
ATOM 2501 C C . PHE A 1 299 ? -3.579 0.244 -19.314 1.00 82.69 299 PHE A C 1
ATOM 2503 O O . PHE A 1 299 ? -2.736 1.127 -19.415 1.00 82.69 299 PHE A O 1
ATOM 2510 N N . ASP A 1 300 ? -3.642 -0.545 -18.242 1.00 79.50 300 ASP A N 1
ATOM 2511 C CA . ASP A 1 300 ? -2.636 -0.478 -17.183 1.00 79.50 300 ASP A CA 1
ATOM 2512 C C . ASP A 1 300 ? -1.258 -0.862 -17.703 1.00 79.50 300 ASP A C 1
ATOM 2514 O O . ASP A 1 300 ? -0.315 -0.113 -17.476 1.00 79.50 300 ASP A O 1
ATOM 2518 N N . TRP A 1 301 ? -1.139 -1.946 -18.472 1.00 81.62 301 TRP A N 1
ATOM 2519 C CA . TRP A 1 301 ? 0.118 -2.317 -19.122 1.00 81.62 301 TRP A CA 1
ATOM 2520 C C . TRP A 1 301 ? 0.645 -1.217 -20.035 1.00 81.62 301 TRP A C 1
ATOM 2522 O O . TRP A 1 301 ? 1.829 -0.891 -19.971 1.00 81.62 301 TRP A O 1
ATOM 2532 N N . LEU A 1 302 ? -0.216 -0.586 -20.834 1.00 83.00 302 LEU A N 1
ATOM 2533 C CA . LEU A 1 302 ? 0.189 0.542 -21.673 1.00 83.00 302 LEU A CA 1
ATOM 2534 C C . LEU A 1 302 ? 0.740 1.706 -20.830 1.00 83.00 302 LEU A C 1
ATOM 2536 O O . LEU A 1 302 ? 1.755 2.307 -21.175 1.00 83.00 302 LEU A O 1
ATOM 2540 N N . LYS A 1 303 ? 0.113 1.990 -19.682 1.00 79.69 303 LYS A N 1
ATOM 2541 C CA . LYS A 1 303 ? 0.593 3.004 -18.732 1.00 79.69 303 LYS A CA 1
ATOM 2542 C C . LYS A 1 303 ? 1.931 2.621 -18.104 1.00 79.69 303 LYS A C 1
ATOM 2544 O O . LYS A 1 303 ? 2.770 3.500 -17.921 1.00 79.69 303 LYS A O 1
ATOM 2549 N N . MET A 1 304 ? 2.140 1.342 -17.790 1.00 78.94 304 MET A N 1
ATOM 2550 C CA . MET A 1 304 ? 3.409 0.856 -17.242 1.00 78.94 304 MET A CA 1
ATOM 2551 C C . MET A 1 304 ? 4.545 1.041 -18.242 1.00 78.94 304 MET A C 1
ATOM 2553 O O . MET A 1 304 ? 5.565 1.630 -17.894 1.00 78.94 304 MET A O 1
ATOM 2557 N N . ASN A 1 305 ? 4.323 0.635 -19.494 1.00 82.81 305 ASN A N 1
ATOM 2558 C CA . ASN A 1 305 ? 5.285 0.815 -20.579 1.00 82.81 305 ASN A CA 1
ATOM 2559 C C . ASN A 1 305 ? 5.611 2.297 -20.810 1.00 82.81 305 ASN A C 1
ATOM 2561 O O . ASN A 1 305 ? 6.776 2.658 -20.932 1.00 82.81 305 ASN A O 1
ATOM 2565 N N . ALA A 1 306 ? 4.609 3.181 -20.780 1.00 80.75 306 ALA A N 1
ATOM 2566 C CA . ALA A 1 306 ? 4.839 4.621 -20.899 1.00 80.75 306 ALA A CA 1
ATOM 2567 C C . ALA A 1 306 ? 5.719 5.181 -19.763 1.00 80.75 306 ALA A C 1
ATOM 2569 O O . ALA A 1 306 ? 6.551 6.060 -19.987 1.00 80.75 306 ALA A O 1
ATOM 2570 N N . ILE A 1 307 ? 5.567 4.670 -18.536 1.00 78.69 307 ILE A N 1
ATOM 2571 C CA . ILE A 1 307 ? 6.416 5.062 -17.401 1.00 78.69 307 ILE A CA 1
ATOM 2572 C C . ILE A 1 307 ? 7.842 4.557 -17.580 1.00 78.69 307 ILE A C 1
ATOM 2574 O O . ILE A 1 307 ? 8.775 5.309 -17.298 1.00 78.69 307 ILE A O 1
ATOM 2578 N N . TRP A 1 308 ? 8.014 3.314 -18.031 1.00 82.19 308 TRP A N 1
ATOM 2579 C CA . TRP A 1 308 ? 9.331 2.754 -18.325 1.00 82.19 308 TRP A CA 1
ATOM 2580 C C . TRP A 1 308 ? 10.044 3.569 -19.402 1.00 82.19 308 TRP A C 1
ATOM 2582 O O . TRP A 1 308 ? 11.107 4.113 -19.119 1.00 82.19 308 TRP A O 1
ATOM 2592 N N . ALA A 1 309 ? 9.398 3.792 -20.549 1.00 84.25 309 ALA A N 1
ATOM 2593 C CA . ALA A 1 309 ? 9.944 4.606 -21.632 1.00 84.25 309 ALA A CA 1
ATOM 2594 C C . ALA A 1 309 ? 10.322 6.016 -21.148 1.00 84.25 309 ALA A C 1
ATOM 2596 O O . ALA A 1 309 ? 11.415 6.510 -21.410 1.00 84.25 309 ALA A O 1
ATOM 2597 N N . LYS A 1 310 ? 9.459 6.665 -20.355 1.00 83.88 310 LYS A N 1
ATOM 2598 C CA . LYS A 1 310 ? 9.779 7.971 -19.764 1.00 83.88 310 LYS A CA 1
ATOM 2599 C C . LYS A 1 310 ? 11.017 7.914 -18.862 1.00 83.88 310 LYS A C 1
ATOM 2601 O O . LYS A 1 310 ? 11.813 8.851 -18.891 1.00 83.88 310 LYS A O 1
ATOM 2606 N N . ARG A 1 311 ? 11.164 6.878 -18.029 1.00 82.25 311 ARG A N 1
ATOM 2607 C CA . ARG A 1 311 ? 12.331 6.722 -17.144 1.00 82.25 311 ARG A CA 1
ATOM 2608 C C . ARG A 1 311 ? 13.610 6.483 -17.935 1.00 82.25 311 ARG A C 1
ATOM 2610 O O . ARG A 1 311 ? 14.620 7.081 -17.592 1.00 82.25 311 ARG A O 1
ATOM 2617 N N . GLU A 1 312 ? 13.554 5.695 -19.000 1.00 86.12 312 GLU A N 1
ATOM 2618 C CA . GLU A 1 312 ? 14.695 5.503 -19.898 1.00 86.12 312 GLU A CA 1
ATOM 2619 C C . GLU A 1 312 ? 15.111 6.821 -20.551 1.00 86.12 312 GLU A C 1
ATOM 2621 O O . GLU A 1 312 ? 16.273 7.204 -20.458 1.00 86.12 312 GLU A O 1
ATOM 2626 N N . ILE A 1 313 ? 14.156 7.593 -21.084 1.00 88.50 313 ILE A N 1
ATOM 2627 C CA . ILE A 1 313 ? 14.433 8.933 -21.628 1.00 88.50 313 ILE A CA 1
ATOM 2628 C C . ILE A 1 313 ? 15.079 9.831 -20.563 1.00 88.50 313 ILE A C 1
ATOM 2630 O O . ILE A 1 313 ? 16.028 10.557 -20.860 1.00 88.50 313 ILE A O 1
ATOM 2634 N N . VAL A 1 314 ? 14.576 9.796 -19.321 1.00 87.38 314 VAL A N 1
ATOM 2635 C CA . VAL A 1 314 ? 15.169 10.538 -18.200 1.00 87.38 314 VAL A CA 1
ATOM 2636 C C . VAL A 1 314 ? 16.618 10.114 -17.989 1.00 87.38 314 VAL A C 1
ATOM 2638 O O . VAL A 1 314 ? 17.468 10.994 -17.945 1.00 87.38 314 VAL A O 1
ATOM 2641 N N . GLU A 1 315 ? 16.922 8.821 -17.886 1.00 87.00 315 GLU A N 1
ATOM 2642 C CA . GLU A 1 315 ? 18.292 8.350 -17.648 1.00 87.00 315 GLU A CA 1
ATOM 2643 C C . GLU A 1 315 ? 19.245 8.680 -18.810 1.00 87.00 315 GLU A C 1
ATOM 2645 O O . GLU A 1 315 ? 20.379 9.072 -18.542 1.00 87.00 315 GLU A O 1
ATOM 2650 N N . ILE A 1 316 ? 18.781 8.647 -20.067 1.00 89.88 316 ILE A N 1
ATOM 2651 C CA . ILE A 1 316 ? 19.582 9.029 -21.247 1.00 89.88 316 ILE A CA 1
ATOM 2652 C C . ILE A 1 316 ? 20.036 10.493 -21.162 1.00 89.88 316 ILE A C 1
ATOM 2654 O O . ILE A 1 316 ? 21.205 10.805 -21.385 1.00 89.88 316 ILE A O 1
ATOM 2658 N N . VAL A 1 317 ? 19.125 11.413 -20.830 1.00 90.38 317 VAL A N 1
ATOM 2659 C CA . VAL A 1 317 ? 19.414 12.860 -20.892 1.00 90.38 317 VAL A CA 1
ATOM 2660 C C . VAL A 1 317 ? 19.882 13.446 -19.562 1.00 90.38 317 VAL A C 1
ATOM 2662 O O . VAL A 1 317 ? 20.431 14.548 -19.523 1.00 90.38 317 VAL A O 1
ATOM 2665 N N . LYS A 1 318 ? 19.680 12.728 -18.455 1.00 87.69 318 LYS A N 1
ATOM 2666 C CA . LYS A 1 318 ? 20.037 13.144 -17.093 1.00 87.69 318 LYS A CA 1
ATOM 2667 C C . LYS A 1 318 ? 21.497 13.590 -16.934 1.00 87.69 318 LYS A C 1
ATOM 2669 O O . LYS A 1 318 ? 21.675 14.631 -16.300 1.00 87.69 318 LYS A O 1
ATOM 2674 N N . PRO A 1 319 ? 22.517 12.947 -17.541 1.00 88.06 319 PRO A N 1
ATOM 2675 C CA . PRO A 1 319 ? 23.906 13.409 -17.458 1.00 88.06 319 PRO A CA 1
ATOM 2676 C C . PRO A 1 319 ? 24.139 14.840 -17.971 1.00 88.06 319 PRO A C 1
ATOM 2678 O O . PRO A 1 319 ? 25.092 15.498 -17.561 1.00 88.06 319 PRO A O 1
ATOM 2681 N N . LEU A 1 320 ? 23.261 15.364 -18.833 1.00 85.75 320 LEU A N 1
ATOM 2682 C CA . LEU A 1 320 ? 23.366 16.726 -19.368 1.00 85.75 320 LEU A CA 1
ATOM 2683 C C . LEU A 1 320 ? 22.812 17.805 -18.423 1.00 85.75 320 LEU A C 1
ATOM 2685 O O . LEU A 1 320 ? 22.920 19.004 -18.706 1.00 85.75 320 LEU A O 1
ATOM 2689 N N . TYR A 1 321 ? 22.187 17.420 -17.310 1.00 84.06 321 TYR A N 1
ATOM 2690 C CA . TYR A 1 321 ? 21.530 18.335 -16.384 1.00 84.06 321 TYR A CA 1
ATOM 2691 C C . TYR A 1 321 ? 22.096 18.212 -14.969 1.00 84.06 321 TYR A C 1
ATOM 2693 O O . TYR A 1 321 ? 22.239 17.128 -14.424 1.00 84.06 321 TYR A O 1
ATOM 2701 N N . LYS A 1 322 ? 22.345 19.365 -14.333 1.00 80.94 322 LYS A N 1
ATOM 2702 C CA . LYS A 1 322 ? 22.745 19.428 -12.919 1.00 80.94 322 LYS A CA 1
ATOM 2703 C C . LYS A 1 322 ? 21.570 19.173 -11.961 1.00 80.94 322 LYS A C 1
ATOM 2705 O O . LYS A 1 322 ? 21.748 18.487 -10.965 1.00 80.94 322 LYS A O 1
ATOM 2710 N N . ASP A 1 323 ? 20.378 19.693 -12.270 1.00 80.88 323 ASP A N 1
ATOM 2711 C CA . ASP A 1 323 ? 19.156 19.544 -11.460 1.00 80.88 323 ASP A CA 1
ATOM 2712 C C . ASP A 1 323 ? 18.182 18.550 -12.121 1.00 80.88 323 ASP A C 1
ATOM 2714 O O . ASP A 1 323 ? 17.780 18.725 -13.278 1.00 80.88 323 ASP A O 1
ATOM 2718 N N . LEU A 1 324 ? 17.761 17.520 -11.380 1.00 76.88 324 LEU A N 1
ATOM 2719 C CA . LEU A 1 324 ? 16.832 16.485 -11.857 1.00 76.88 324 LEU A CA 1
ATOM 2720 C C . LEU A 1 324 ? 15.424 17.028 -12.139 1.00 76.88 324 LEU A C 1
ATOM 2722 O O . LEU A 1 324 ? 14.651 16.435 -12.901 1.00 76.88 324 LEU A O 1
ATOM 2726 N N . ARG A 1 325 ? 15.060 18.170 -11.549 1.00 79.12 325 ARG A N 1
ATOM 2727 C CA . ARG A 1 325 ? 13.789 18.848 -11.832 1.00 79.12 325 ARG A CA 1
ATOM 2728 C C . ARG A 1 325 ? 13.762 19.379 -13.259 1.00 79.12 325 ARG A C 1
ATOM 2730 O O . ARG A 1 325 ? 12.718 19.314 -13.908 1.00 79.12 325 ARG A O 1
ATOM 2737 N N . ASP A 1 326 ? 14.896 19.851 -13.764 1.00 84.56 326 ASP A N 1
ATOM 2738 C CA . ASP A 1 326 ? 15.000 20.362 -15.128 1.00 84.56 326 ASP A CA 1
ATOM 2739 C C . ASP A 1 326 ? 15.001 19.236 -16.165 1.00 84.56 326 ASP A C 1
ATOM 2741 O O . ASP A 1 326 ? 14.389 19.400 -17.221 1.00 84.56 326 ASP A O 1
ATOM 2745 N N . VAL A 1 327 ? 15.570 18.070 -15.832 1.00 85.69 327 VAL A N 1
ATOM 2746 C CA . VAL A 1 327 ? 15.434 16.844 -16.642 1.00 85.69 327 VAL A CA 1
ATOM 2747 C C . VAL A 1 327 ? 13.959 16.509 -16.839 1.00 85.69 327 VAL A C 1
ATOM 2749 O O . VAL A 1 327 ? 13.475 16.399 -17.962 1.00 85.69 327 VAL A O 1
ATOM 2752 N N . ASN A 1 328 ? 13.204 16.425 -15.742 1.00 82.94 328 ASN A N 1
ATOM 2753 C CA . ASN A 1 328 ? 11.783 16.095 -15.796 1.00 82.94 328 ASN A CA 1
ATOM 2754 C C . ASN A 1 328 ? 10.955 17.131 -16.571 1.00 82.94 328 ASN A C 1
ATOM 2756 O O . ASN A 1 328 ? 10.002 16.758 -17.258 1.00 82.94 328 ASN A O 1
ATOM 2760 N N . LYS A 1 329 ? 11.297 18.425 -16.479 1.00 84.75 329 LYS A N 1
ATOM 2761 C CA . LYS A 1 329 ? 10.662 19.477 -17.292 1.00 84.75 329 LYS A CA 1
ATOM 2762 C C . LYS A 1 329 ? 10.949 19.283 -18.779 1.00 84.75 329 LYS A C 1
ATOM 2764 O O . LYS A 1 329 ? 10.020 19.381 -19.578 1.00 84.75 329 LYS A O 1
ATOM 2769 N N . PHE A 1 330 ? 12.199 18.994 -19.140 1.00 88.75 330 PHE A N 1
ATOM 2770 C CA . PHE A 1 330 ? 12.592 18.737 -20.523 1.00 88.75 330 PHE A CA 1
ATOM 2771 C C . PHE A 1 330 ? 11.856 17.524 -21.096 1.00 88.75 330 PHE A C 1
ATOM 2773 O O . PHE A 1 330 ? 11.163 17.663 -22.101 1.00 88.75 330 PHE A O 1
ATOM 2780 N N . VAL A 1 331 ? 11.901 16.375 -20.415 1.00 87.69 331 VAL A N 1
ATOM 2781 C CA . VAL A 1 331 ? 11.229 15.152 -20.882 1.00 87.69 331 VAL A CA 1
ATOM 2782 C C . VAL A 1 331 ? 9.727 15.378 -21.059 1.00 87.69 331 VAL A C 1
ATOM 2784 O O . VAL A 1 331 ? 9.164 15.020 -22.089 1.00 87.69 331 VAL A O 1
ATOM 2787 N N . LYS A 1 332 ? 9.067 16.063 -20.114 1.00 83.31 332 LYS A N 1
ATOM 2788 C CA . LYS A 1 332 ? 7.652 16.444 -20.270 1.00 83.31 332 LYS A CA 1
ATOM 2789 C C . LYS A 1 332 ? 7.407 17.355 -21.473 1.00 83.31 332 LYS A C 1
ATOM 2791 O O . LYS A 1 332 ? 6.376 17.219 -22.122 1.00 83.31 332 LYS A O 1
ATOM 2796 N N . SER A 1 333 ? 8.315 18.288 -21.754 1.00 86.06 333 SER A N 1
ATOM 2797 C CA . SER A 1 333 ? 8.215 19.170 -22.919 1.00 86.06 333 SER A CA 1
ATOM 2798 C C . SER A 1 333 ? 8.296 18.383 -24.224 1.00 86.06 333 SER A C 1
ATOM 2800 O O . SER A 1 333 ? 7.508 18.646 -25.125 1.00 86.06 333 SER A O 1
ATOM 2802 N N . ILE A 1 334 ? 9.203 17.406 -24.313 1.00 86.88 334 ILE A N 1
ATOM 2803 C CA . ILE A 1 334 ? 9.341 16.537 -25.488 1.00 86.88 334 ILE A CA 1
ATOM 2804 C C . ILE A 1 334 ? 8.089 15.676 -25.678 1.00 86.88 334 ILE A C 1
ATOM 2806 O O . ILE A 1 334 ? 7.495 15.710 -26.752 1.00 86.88 334 ILE A O 1
ATOM 2810 N N . LEU A 1 335 ? 7.619 14.998 -24.625 1.00 82.31 335 LEU A N 1
ATOM 2811 C CA . LEU A 1 335 ? 6.430 14.133 -24.686 1.00 82.31 335 LEU A CA 1
ATOM 2812 C C . LEU A 1 335 ? 5.134 14.886 -25.037 1.00 82.31 335 LEU A C 1
ATOM 2814 O O . LEU A 1 335 ? 4.204 14.294 -25.570 1.00 82.31 335 LEU A O 1
ATOM 2818 N N . ARG A 1 336 ? 5.065 16.191 -24.745 1.00 80.62 336 ARG A N 1
ATOM 2819 C CA . ARG A 1 336 ? 3.927 17.061 -25.094 1.00 80.62 336 ARG A CA 1
ATOM 2820 C C . ARG A 1 336 ? 4.140 17.858 -26.383 1.00 80.62 336 ARG A C 1
ATOM 2822 O O . ARG A 1 336 ? 3.248 18.612 -26.779 1.00 80.62 336 ARG A O 1
ATOM 2829 N N . SER A 1 337 ? 5.320 17.775 -26.992 1.00 82.81 337 SER A N 1
ATOM 2830 C CA . SER A 1 337 ? 5.632 18.546 -28.191 1.00 82.81 337 SER A CA 1
ATOM 2831 C C . SER A 1 337 ? 4.830 18.029 -29.383 1.00 82.81 337 SER A C 1
ATOM 2833 O O . SER A 1 337 ? 4.517 16.844 -29.481 1.00 82.81 337 SER A O 1
ATOM 2835 N N . ARG A 1 338 ? 4.469 18.934 -30.298 1.00 82.62 338 ARG A N 1
ATOM 2836 C CA . ARG A 1 338 ? 3.899 18.539 -31.587 1.00 82.62 338 ARG A CA 1
ATOM 2837 C C . ARG A 1 338 ? 5.037 18.018 -32.451 1.00 82.62 338 ARG A C 1
ATOM 2839 O O . ARG A 1 338 ? 5.858 18.812 -32.905 1.00 82.62 338 ARG A O 1
ATOM 2846 N N . THR A 1 339 ? 5.091 16.707 -32.623 1.00 87.12 339 THR A N 1
ATOM 2847 C CA . THR A 1 339 ? 6.073 16.026 -33.464 1.00 87.12 339 THR A CA 1
ATOM 2848 C C . THR A 1 339 ? 5.448 15.638 -34.793 1.00 87.12 339 THR A C 1
ATOM 2850 O O . THR A 1 339 ? 4.237 15.425 -34.893 1.00 87.12 339 THR A O 1
ATOM 2853 N N . TYR A 1 340 ? 6.279 15.563 -35.825 1.00 89.00 340 TYR A N 1
ATOM 2854 C CA . TYR A 1 340 ? 5.880 15.035 -37.120 1.00 89.00 340 TYR A CA 1
ATOM 2855 C C . TYR A 1 340 ? 6.292 13.573 -37.181 1.00 89.00 340 TYR A C 1
ATOM 2857 O O . TYR A 1 340 ? 7.450 13.248 -36.934 1.00 89.00 340 TYR A O 1
ATOM 2865 N N . VAL A 1 341 ? 5.338 12.699 -37.480 1.00 89.50 341 VAL A N 1
ATOM 2866 C CA . VAL A 1 341 ? 5.566 11.258 -37.580 1.00 89.50 341 VAL A CA 1
ATOM 2867 C C . VAL A 1 341 ? 5.234 10.832 -39.002 1.00 89.50 341 VAL A C 1
ATOM 2869 O O . VAL A 1 341 ? 4.128 11.091 -39.479 1.00 89.50 341 VAL A O 1
ATOM 2872 N N . ARG A 1 342 ? 6.185 10.192 -39.681 1.00 93.00 342 ARG A N 1
ATOM 2873 C CA . ARG A 1 342 ? 6.014 9.658 -41.034 1.00 93.00 342 ARG A CA 1
ATOM 2874 C C . ARG A 1 342 ? 6.526 8.224 -41.084 1.00 93.00 342 ARG A C 1
ATOM 2876 O O . ARG A 1 342 ? 7.647 7.958 -40.670 1.00 93.00 342 ARG A O 1
ATOM 2883 N N . LYS A 1 343 ? 5.716 7.311 -41.616 1.00 92.38 343 LYS A N 1
ATOM 2884 C CA . LYS A 1 343 ? 6.133 5.933 -41.892 1.00 92.38 343 LYS A CA 1
ATOM 2885 C C . LYS A 1 343 ? 6.583 5.825 -43.349 1.00 92.38 343 LYS A C 1
ATOM 2887 O O . LYS A 1 343 ? 5.820 6.189 -44.240 1.00 92.38 343 LYS A O 1
ATOM 2892 N N . GLU A 1 344 ? 7.792 5.330 -43.574 1.00 90.44 344 GLU A N 1
ATOM 2893 C CA . GLU A 1 344 ? 8.350 5.046 -44.899 1.00 90.44 344 GLU A CA 1
ATOM 2894 C C . GLU A 1 344 ? 8.841 3.590 -44.902 1.00 90.44 344 GLU A C 1
ATOM 2896 O O . GLU A 1 344 ? 9.851 3.257 -44.286 1.00 90.44 344 GLU A O 1
ATOM 2901 N N . GLY A 1 345 ? 8.075 2.690 -45.532 1.00 88.69 345 GLY A N 1
ATOM 2902 C CA . GLY A 1 345 ? 8.323 1.246 -45.444 1.00 88.69 345 GLY A CA 1
ATOM 2903 C C . GLY A 1 345 ? 8.224 0.738 -44.002 1.00 88.69 345 GLY A C 1
ATOM 2904 O O . GLY A 1 345 ? 7.222 0.980 -43.327 1.00 88.69 345 GLY A O 1
ATOM 2905 N N . GLU A 1 346 ? 9.271 0.065 -43.528 1.00 87.19 346 GLU A N 1
ATOM 2906 C CA . GLU A 1 346 ? 9.395 -0.414 -42.142 1.00 87.19 346 GLU A CA 1
ATOM 2907 C C . GLU A 1 346 ? 9.974 0.643 -41.181 1.00 87.19 346 GLU A C 1
ATOM 2909 O O . GLU A 1 346 ? 10.017 0.421 -39.973 1.00 87.19 346 GLU A O 1
ATOM 2914 N N . VAL A 1 347 ? 10.376 1.816 -41.685 1.00 86.44 347 VAL A N 1
ATOM 2915 C CA . VAL A 1 347 ? 11.011 2.869 -40.882 1.00 86.44 347 VAL A CA 1
ATOM 2916 C C . VAL A 1 347 ? 9.979 3.897 -40.419 1.00 86.44 347 VAL A C 1
ATOM 2918 O O . VAL A 1 347 ? 9.159 4.396 -41.198 1.00 86.44 347 VAL A O 1
ATOM 2921 N N . LEU A 1 348 ? 10.031 4.244 -39.131 1.00 89.19 348 LEU A N 1
ATOM 2922 C CA . LEU A 1 348 ? 9.222 5.304 -38.535 1.00 89.19 348 LEU A CA 1
ATOM 2923 C C . LEU A 1 348 ? 10.081 6.549 -38.290 1.00 89.19 348 LEU A C 1
ATOM 2925 O O . LEU A 1 348 ? 10.812 6.636 -37.310 1.00 89.19 348 LEU A O 1
ATOM 2929 N N . ASN A 1 349 ? 9.942 7.547 -39.155 1.00 89.62 349 ASN A N 1
ATOM 2930 C CA . ASN A 1 349 ? 10.614 8.831 -39.011 1.00 89.62 349 ASN A CA 1
ATOM 2931 C C . ASN A 1 349 ? 9.847 9.728 -38.031 1.00 89.62 349 ASN A C 1
ATOM 2933 O O . ASN A 1 349 ? 8.676 10.053 -38.256 1.00 89.62 349 ASN A O 1
ATOM 2937 N N . VAL A 1 350 ? 10.516 10.163 -36.960 1.00 90.31 350 VAL A N 1
ATOM 2938 C CA . VAL A 1 350 ? 9.963 11.084 -35.955 1.00 90.31 350 VAL A CA 1
ATOM 2939 C C . VAL A 1 350 ? 10.792 12.363 -35.923 1.00 90.31 350 VAL A C 1
ATOM 2941 O O . VAL A 1 350 ? 11.958 12.356 -35.540 1.00 90.31 350 VAL A O 1
ATOM 2944 N N . SER A 1 351 ? 10.187 13.487 -36.303 1.00 90.25 351 SER A N 1
ATOM 2945 C CA . SER A 1 351 ? 10.835 14.799 -36.303 1.00 90.25 351 SER A CA 1
ATOM 2946 C C . SER A 1 351 ? 10.282 15.686 -35.194 1.00 90.25 351 SER A C 1
ATOM 2948 O O . SER A 1 351 ? 9.075 15.926 -35.088 1.00 90.25 351 SER A O 1
ATOM 2950 N N . PHE A 1 352 ? 11.189 16.211 -34.378 1.00 90.19 352 PHE A N 1
ATOM 2951 C CA . PHE A 1 352 ? 10.876 17.120 -33.282 1.00 90.19 352 PHE A CA 1
ATOM 2952 C C . PHE A 1 352 ? 11.091 18.579 -33.708 1.00 90.19 352 PHE A C 1
ATOM 2954 O O . PHE A 1 352 ? 12.004 18.867 -34.482 1.00 90.19 352 PHE A O 1
ATOM 2961 N N . PRO A 1 353 ? 10.290 19.528 -33.193 1.00 87.56 353 PRO A N 1
ATOM 2962 C CA . PRO A 1 353 ? 10.507 20.943 -33.457 1.00 87.56 353 PRO A CA 1
ATOM 2963 C C . PRO A 1 353 ? 11.825 21.432 -32.825 1.00 87.56 353 PRO A C 1
ATOM 2965 O O . PRO A 1 353 ? 12.264 20.884 -31.803 1.00 87.56 353 PRO A O 1
ATOM 2968 N N . PRO A 1 354 ? 12.440 22.495 -33.380 1.00 86.00 354 PRO A N 1
ATOM 2969 C CA . PRO A 1 354 ? 13.679 23.048 -32.848 1.00 86.00 354 PRO A CA 1
ATOM 2970 C C . PRO A 1 354 ? 13.502 23.520 -31.402 1.00 86.00 354 PRO A C 1
ATOM 2972 O O . PRO A 1 354 ? 12.492 24.126 -31.027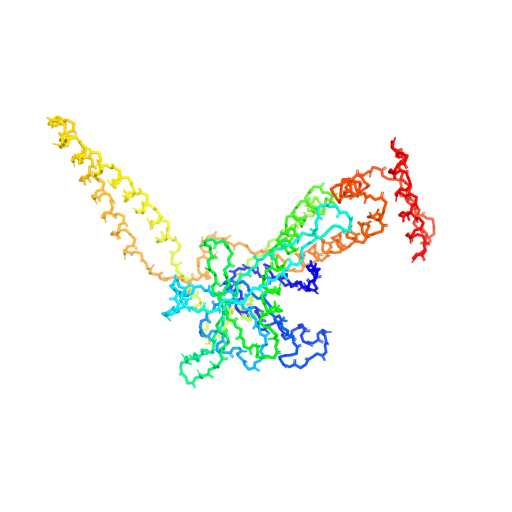 1.00 86.00 354 PRO A O 1
ATOM 2975 N N . GLN A 1 355 ? 14.502 23.234 -30.570 1.00 88.00 355 GLN A N 1
ATOM 2976 C CA . GLN A 1 355 ? 14.469 23.562 -29.148 1.00 88.00 355 GLN A CA 1
ATOM 2977 C C . GLN A 1 355 ? 14.954 24.994 -28.901 1.00 88.00 355 GLN A C 1
ATOM 2979 O O . GLN A 1 355 ? 15.939 25.440 -29.479 1.00 88.00 355 GLN A O 1
ATOM 2984 N N . ARG A 1 356 ? 14.295 25.715 -27.984 1.00 84.00 356 ARG A N 1
ATOM 2985 C CA . ARG A 1 356 ? 14.610 27.131 -27.697 1.00 84.00 356 ARG A CA 1
ATOM 2986 C C . ARG A 1 356 ? 15.964 27.352 -27.019 1.00 84.00 356 ARG A C 1
ATOM 2988 O O . ARG A 1 356 ? 16.512 28.443 -27.107 1.00 84.00 356 ARG A O 1
ATOM 2995 N N . SER A 1 357 ? 16.477 26.361 -26.289 1.00 88.62 357 SER A N 1
ATOM 2996 C CA . SER A 1 357 ? 17.738 26.482 -25.549 1.00 88.62 357 SER A CA 1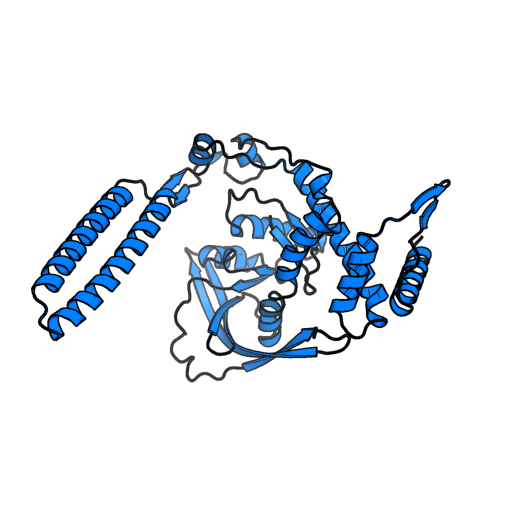
ATOM 2997 C C . SER A 1 357 ? 18.795 25.536 -26.109 1.00 88.62 357 SER A C 1
ATOM 2999 O O . SER A 1 357 ? 18.481 24.393 -26.440 1.00 88.62 357 SER A O 1
ATOM 3001 N N . LYS A 1 358 ? 20.063 25.978 -26.134 1.00 88.56 358 LYS A N 1
ATOM 3002 C CA . LYS A 1 358 ? 21.207 25.146 -26.561 1.00 88.56 358 LYS A CA 1
ATOM 3003 C C . LYS A 1 358 ? 21.292 23.834 -25.775 1.00 88.56 358 LYS A C 1
ATOM 3005 O O . LYS A 1 358 ? 21.581 22.785 -26.332 1.00 88.56 358 LYS A O 1
ATOM 3010 N N . LYS A 1 359 ? 20.994 23.891 -24.473 1.00 88.12 359 LYS A N 1
ATOM 3011 C CA . LYS A 1 359 ? 20.989 22.719 -23.592 1.00 88.12 359 LYS A CA 1
ATOM 3012 C C . LYS A 1 359 ? 19.899 21.716 -23.978 1.00 88.12 359 LYS A C 1
ATOM 3014 O O . LYS A 1 359 ? 20.177 20.528 -24.058 1.00 88.12 359 LYS A O 1
ATOM 3019 N N . SER A 1 360 ? 18.679 22.192 -24.233 1.00 88.25 360 SER A N 1
ATOM 3020 C CA . SER A 1 360 ? 17.568 21.346 -24.689 1.00 88.25 360 SER A CA 1
ATOM 3021 C C . SER A 1 360 ? 17.814 20.771 -26.082 1.00 88.25 360 SER A C 1
ATOM 3023 O O . SER A 1 360 ? 17.444 19.629 -26.317 1.00 88.25 360 SER A O 1
ATOM 3025 N N . ALA A 1 361 ? 18.439 21.535 -26.984 1.00 90.50 361 ALA A N 1
ATOM 3026 C CA . ALA A 1 361 ? 18.824 21.051 -28.310 1.00 90.50 361 ALA A CA 1
ATOM 3027 C C . ALA A 1 361 ? 19.820 19.890 -28.198 1.00 90.50 361 ALA A C 1
ATOM 3029 O O . ALA A 1 361 ? 19.531 18.802 -28.678 1.00 90.50 361 ALA A O 1
ATOM 3030 N N . ARG A 1 362 ? 20.902 20.070 -27.429 1.00 91.81 362 ARG A N 1
ATOM 3031 C CA . ARG A 1 362 ? 21.884 19.009 -27.162 1.00 91.81 362 ARG A CA 1
ATOM 3032 C C . ARG A 1 362 ? 21.265 17.777 -26.492 1.00 91.81 362 ARG A C 1
ATOM 3034 O O . ARG A 1 362 ? 21.637 16.653 -26.804 1.00 91.81 362 ARG A O 1
ATOM 3041 N N . ALA A 1 363 ? 20.323 17.976 -25.567 1.00 92.12 363 ALA A N 1
ATOM 3042 C CA . ALA A 1 363 ? 19.615 16.870 -24.922 1.00 92.12 363 ALA A CA 1
ATOM 3043 C C . ALA A 1 363 ? 18.713 16.093 -25.883 1.00 92.12 363 ALA A C 1
ATOM 3045 O O . ALA A 1 363 ? 18.623 14.873 -25.780 1.00 92.12 363 ALA A O 1
ATOM 3046 N N . LEU A 1 364 ? 18.067 16.789 -26.820 1.00 92.50 364 LEU A N 1
ATOM 3047 C CA . LEU A 1 364 ? 17.272 16.163 -27.867 1.00 92.50 364 LEU A CA 1
ATOM 3048 C C . LEU A 1 364 ? 18.155 15.428 -28.882 1.00 92.50 364 LEU A C 1
ATOM 3050 O O . LEU A 1 364 ? 17.827 14.308 -29.244 1.00 92.50 364 LEU A O 1
ATOM 3054 N N . GLU A 1 365 ? 19.280 16.014 -29.293 1.00 92.50 365 GLU A N 1
ATOM 3055 C CA . GLU A 1 365 ? 20.259 15.364 -30.174 1.00 92.50 365 GLU A CA 1
ATOM 3056 C C . GLU A 1 365 ? 20.792 14.068 -29.560 1.00 92.50 365 GLU A C 1
ATOM 3058 O O . GLU A 1 365 ? 20.763 13.035 -30.221 1.00 92.50 365 GLU A O 1
ATOM 3063 N N . GLN A 1 366 ? 21.204 14.096 -28.286 1.00 91.50 366 GLN A N 1
ATOM 3064 C CA . GLN A 1 366 ? 21.655 12.892 -27.586 1.00 91.50 366 GLN A CA 1
ATOM 3065 C C . GLN A 1 366 ? 20.542 11.843 -27.499 1.00 91.50 366 GLN A C 1
ATOM 3067 O O . GLN A 1 366 ? 20.796 10.670 -27.745 1.00 91.50 366 GLN A O 1
ATOM 3072 N N . LEU A 1 367 ? 19.309 12.254 -27.185 1.00 91.88 367 LEU A N 1
ATOM 3073 C CA . LEU A 1 367 ? 18.175 11.334 -27.147 1.00 91.88 367 LEU A CA 1
ATOM 3074 C C . LEU A 1 367 ? 17.930 10.677 -28.512 1.00 91.88 367 LEU A C 1
ATOM 3076 O O . LEU A 1 367 ? 17.787 9.461 -28.575 1.00 91.88 367 LEU A O 1
ATOM 3080 N N . CYS A 1 368 ? 17.895 11.462 -29.592 1.00 91.44 368 CYS A N 1
ATOM 3081 C CA . CYS A 1 368 ? 17.700 10.945 -30.945 1.00 91.44 368 CYS A CA 1
ATOM 3082 C C . CYS A 1 368 ? 18.841 10.013 -31.366 1.00 91.44 368 CYS A C 1
ATOM 3084 O O . CYS A 1 368 ? 18.569 8.946 -31.904 1.00 91.44 368 CYS A O 1
ATOM 3086 N N . ALA A 1 369 ? 20.097 10.383 -31.091 1.00 91.94 369 ALA A N 1
ATOM 3087 C CA . ALA A 1 369 ? 21.257 9.549 -31.395 1.00 91.94 369 ALA A CA 1
ATOM 3088 C C . ALA A 1 369 ? 21.162 8.190 -30.690 1.00 91.94 369 ALA A C 1
ATOM 3090 O O . ALA A 1 369 ? 21.233 7.160 -31.348 1.00 91.94 369 ALA A O 1
ATOM 3091 N N . THR A 1 370 ? 20.891 8.187 -29.380 1.00 91.56 370 THR A N 1
ATOM 3092 C CA . THR A 1 370 ? 20.731 6.948 -28.611 1.00 91.56 370 THR A CA 1
ATOM 3093 C C . THR A 1 370 ? 19.556 6.104 -29.107 1.00 91.56 370 THR A C 1
ATOM 3095 O O . THR A 1 370 ? 19.683 4.891 -29.181 1.00 91.56 370 THR A O 1
ATOM 3098 N N . LEU A 1 371 ? 18.411 6.699 -29.459 1.00 88.44 371 LEU A N 1
ATOM 3099 C CA . LEU A 1 371 ? 17.261 5.930 -29.955 1.00 88.44 371 LEU A CA 1
ATOM 3100 C C . LEU A 1 371 ? 17.513 5.308 -31.335 1.00 88.44 371 LEU A C 1
ATOM 3102 O O . LEU A 1 371 ? 17.098 4.175 -31.552 1.00 88.44 371 LEU A O 1
ATOM 3106 N N . ASN A 1 372 ? 18.224 6.008 -32.222 1.00 89.12 372 ASN A N 1
ATOM 3107 C CA . ASN A 1 372 ? 18.594 5.494 -33.544 1.00 89.12 372 ASN A CA 1
ATOM 3108 C C . ASN A 1 372 ? 19.630 4.354 -33.478 1.00 89.12 372 ASN A C 1
ATOM 3110 O O . ASN A 1 372 ? 19.789 3.619 -34.443 1.00 89.12 372 ASN A O 1
ATOM 3114 N N . GLU A 1 373 ? 20.352 4.191 -32.364 1.00 88.06 373 GLU A N 1
ATOM 3115 C CA . GLU A 1 373 ? 21.246 3.039 -32.160 1.00 88.06 373 GLU A CA 1
ATOM 3116 C C . GLU A 1 373 ? 20.474 1.746 -31.843 1.00 88.06 373 GLU A C 1
ATOM 3118 O O . GLU A 1 373 ? 20.982 0.653 -32.092 1.00 88.06 373 GLU A O 1
ATOM 3123 N N . TYR A 1 374 ? 19.255 1.851 -31.299 1.00 78.50 374 TYR A N 1
ATOM 3124 C CA . TYR A 1 374 ? 18.413 0.698 -30.958 1.00 78.50 374 TYR A CA 1
ATOM 3125 C C . TYR A 1 374 ? 17.528 0.208 -32.118 1.00 78.50 374 TYR A C 1
ATOM 3127 O O . TYR A 1 374 ? 16.901 -0.846 -31.972 1.00 78.50 374 TYR A O 1
ATOM 3135 N N . GLY A 1 375 ? 17.445 0.944 -33.234 1.00 55.78 375 GLY A N 1
ATOM 3136 C CA . GLY A 1 375 ? 16.551 0.634 -34.356 1.00 55.78 375 GLY A CA 1
ATOM 3137 C C . GLY A 1 375 ? 16.847 1.423 -35.616 1.00 55.78 375 GLY A C 1
ATOM 3138 O O . GLY A 1 375 ? 16.608 2.651 -35.589 1.00 55.78 375 GLY A O 1
#

Foldseek 3Di:
DDFDADLQQQTDDDDDDLVLDFPLVCPVVVLVVVCVVVVHAFQRDEAEEECSNDDLVSCLVCLRRYWYKYFHDPDPDDPPPVVVDDWDKAWEWDDDQFPPDTDIAIKTKDWDWDWGDDDPTIAIWIWMWIDDPPDITIMIGSDPPDDRNVSVRSHPSCVPSNVVVVVCLVCCCVPQQVLPVVDDFDWAADDQVNCCVVVVDPPVVGQDDKDFDVVLVVLVVVLVVLVVVLVVLVVVLVVVVVVVPPVVNVVSVVVNVVSVVVNVVSVVVSVVDDRMDRPNVVCVVVVPIGTDRVVVVVSVVVSSVVVVVLVVLLVQLVVLDGGSVVSNVLSSCQSPFDWDWDDDPPDIDIGGDQDPDPSSNVSVVSSVVVVVVVD

Organism: NCBI:txid412755

Sequence (375 aa):
YFFVHDRNGLPVYATISDGYRKSKHYIEDVDKKLRYIYGVKKKGLLEVFDRGGYSKKFCVEISDSIRFICWRSDARSLPKGIENADWTEVKIEHQGNNYGQVDEKTYYAWERKAEFEVEEKKAEFREIWIRKGRRTSPVLSNDFGTSLEDLVRHMTRRWGAQENMFKELNGCTHQDHGIDRIHSYRKKRFTESFLYKQGLENIEQGICHEIDNPERRVIGKKISGLRAKKNKISGQILKHQKEGDNKKLLELKRKHTGLERQINNQIKRRDALPKKVNLFERIQEKGILRLSDEKKLFFDWLKMNAIWAKREIVEIVKPLYKDLRDVNKFVKSILRSRTYVRKEGEVLNVSFPPQRSKKSARALEQLCATLNEYG

Secondary structure (DSSP, 8-state):
-EEEE-TTS-EEEEE---SSS-HHHHHHHHHHHHHHHHT--TT-SEEEE-GGG--HHHHHHGGGT-EEEEE-SS--SPPTTGGGSPPEEEEEEEE-SBTTPEEEEEEEEEEEEEEEEETTEEEEEEEEEEEETTEEEEEEE---SS-HHHHHHHHHHHHHHHHHHHHHHHHIIIIIS-GGGS--PPEEE--HHHHHHTTSSBTTTBS--EEE-HHHHHHHHHHHHHHHHHHHHHHHHHHHHHHT-HHHHHHHHHHHHHHHHHHHHHHHHHHHS-SEEEHHHHHHHTTPEEEPHHHHHHHHHHHHHHHHHHHHHHHHHGGG-SBHHHHHHHHHHHHTS--EEEEETTEEEEEPPPPSSHHHHHHHHHHHHHHHH--

pLDDT: mean 86.63, std 9.02, range [53.56, 96.88]